Protein AF-A0A7V1E6W8-F1 (afdb_monomer)

Sequence (305 aa):
MIRFKFLLYVALVLFLLVASRFAFRTTTVVTSMCGACHETRAQYAAWKKSVHSNVSCLDCHVKPGLAGYVDGPMRALGSLGAKFTGTRRAVATDVNDDNCLNCHDTIIDDIVIKRGIKVKHREIIDDGRRCGDCHAGVGHKVSGGVSYNRFSSMDKCLKCHRSNRLKKCKLCHTDKPGRGLAEKEKMGFLAHDSEWARRHGVANSRYCRICHDRDFCGECHKIEMPHPPKWPSLHGKQALIQGGCEECHSRKFCYRCHKTEIPHKPGWEHGTQAIEKREICDRCHTDKNCKDCHDLHDRHLLEKQ

pLDDT: mean 76.01, std 11.7, range [38.69, 93.25]

Foldseek 3Di:
DVVVVVVVVVVVVVVCVVVCVVVVVVLVVVLVVLCVDPVNVQLSVQQCVFPCVVPHPQLFQFDDDDVRVVVVVVVVVVCVVCVVVVHHDDDPRDGAQVSVCVPVVVQQQDQDADQFFTDRNVVVVVVVDGPCLQCVQRRGPGPPPPPLRNHRAVVSVCVPVQDLVLLPVVVTGDPRNGCHVVVQQSRRLRRPDPCVVVRVVVDQVSSVCNPDPQVVCVVPDVADPPQDPCCLVCVLVCCVPRNPPVVPDPPVVVCVLPVDDPPADVVDDDPVCCVVPVVSVVSNDPPVNVCVVVVVVVVVVVVVD

Solvent-accessible surface area (backbone atoms only — not comparable to full-atom values): 18257 Å² total; per-residue (Å²): 111,70,69,60,55,48,52,51,49,52,51,48,51,51,47,50,54,54,48,44,65,57,60,62,64,56,45,62,59,60,41,52,54,47,44,70,38,80,93,36,30,60,45,38,58,23,22,65,75,30,95,51,53,89,54,44,57,57,61,44,64,23,56,80,61,74,67,20,72,52,49,43,60,52,51,54,52,48,41,55,51,30,55,79,72,72,44,89,58,79,78,84,84,69,62,54,56,67,35,52,36,77,81,46,54,78,53,36,85,37,74,45,74,56,65,31,35,50,46,52,42,44,70,46,44,76,71,73,49,54,61,52,75,47,48,53,32,56,57,42,66,54,86,89,59,90,58,72,38,60,56,78,29,65,53,65,54,42,74,74,62,65,58,78,85,60,67,55,59,70,73,41,28,46,98,59,58,44,55,58,81,79,39,37,60,63,25,44,84,65,22,68,45,96,62,27,88,82,42,54,83,79,40,64,64,65,64,52,55,56,83,40,64,75,64,71,52,49,80,75,41,85,60,76,76,73,66,58,96,63,35,89,82,44,48,67,64,45,50,75,75,68,51,71,58,70,84,82,37,60,73,70,62,54,53,73,64,52,81,62,76,78,78,69,58,89,89,62,69,60,68,70,49,47,70,79,42,40,81,59,50,58,71,82,42,53,74,63,62,53,46,67,52,49,62,55,55,56,52,60,61,67,77,74,116

Radius of gyration: 31.95 Å; Cα contacts (8 Å, |Δi|>4): 221; chains: 1; bounding box: 86×56×104 Å

Mean predicted aligned error: 15.02 Å

Structure (mmCIF, N/CA/C/O backbone):
data_AF-A0A7V1E6W8-F1
#
_entry.id   AF-A0A7V1E6W8-F1
#
loop_
_atom_site.group_PDB
_atom_site.id
_atom_site.type_symbol
_atom_site.label_atom_id
_atom_site.label_alt_id
_atom_site.label_comp_id
_atom_site.label_asym_id
_atom_site.label_entity_id
_atom_site.label_seq_id
_atom_site.pdbx_PDB_ins_code
_atom_site.Cartn_x
_atom_site.Cartn_y
_atom_site.Cartn_z
_atom_site.occupancy
_atom_site.B_iso_or_equiv
_atom_site.auth_seq_id
_atom_site.auth_comp_id
_atom_site.auth_asym_id
_atom_site.auth_atom_id
_atom_site.pdbx_PDB_model_num
ATOM 1 N N . MET A 1 1 ? 18.233 -2.114 -63.802 1.00 60.06 1 MET A N 1
ATOM 2 C CA . MET A 1 1 ? 18.847 -1.027 -62.995 1.00 60.06 1 MET A CA 1
ATOM 3 C C . MET A 1 1 ? 17.907 -0.408 -61.958 1.00 60.06 1 MET A C 1
ATOM 5 O O . MET A 1 1 ? 18.322 -0.264 -60.817 1.00 60.06 1 MET A O 1
ATOM 9 N N . ILE A 1 2 ? 16.655 -0.070 -62.298 1.00 71.06 2 ILE A N 1
ATOM 10 C CA . ILE A 1 2 ? 15.716 0.611 -61.376 1.00 71.06 2 ILE A CA 1
ATOM 11 C C . ILE A 1 2 ? 15.381 -0.240 -60.133 1.00 71.06 2 ILE A C 1
ATOM 13 O O . ILE A 1 2 ? 15.446 0.259 -59.016 1.00 71.06 2 ILE A O 1
ATOM 17 N N . ARG A 1 3 ? 15.138 -1.549 -60.302 1.00 73.62 3 ARG A N 1
ATOM 18 C CA . ARG A 1 3 ? 14.863 -2.480 -59.186 1.00 73.62 3 ARG A CA 1
ATOM 19 C C . ARG A 1 3 ? 16.030 -2.629 -58.201 1.00 73.62 3 ARG A C 1
ATOM 21 O O . ARG A 1 3 ? 15.806 -2.723 -57.004 1.00 73.62 3 ARG A O 1
ATOM 28 N N . PHE A 1 4 ? 17.269 -2.591 -58.694 1.00 79.25 4 PHE A N 1
ATOM 29 C CA . PHE A 1 4 ? 18.467 -2.680 -57.854 1.00 79.25 4 PHE A CA 1
ATOM 30 C C . PHE A 1 4 ? 18.677 -1.400 -57.035 1.00 79.25 4 PHE A C 1
ATOM 32 O O . PHE A 1 4 ? 18.926 -1.473 -55.838 1.00 79.25 4 PHE A O 1
ATOM 39 N N . LYS A 1 5 ? 18.476 -0.224 -57.651 1.00 80.06 5 LYS A N 1
ATOM 40 C CA . LYS A 1 5 ? 18.510 1.072 -56.953 1.00 80.06 5 LYS A CA 1
ATOM 41 C C . LYS A 1 5 ? 17.400 1.194 -55.902 1.00 80.06 5 LYS A C 1
ATOM 43 O O . LYS A 1 5 ? 17.650 1.720 -54.825 1.00 80.06 5 LYS A O 1
ATOM 48 N N . PHE A 1 6 ? 16.209 0.665 -56.188 1.00 86.81 6 PHE A N 1
ATOM 49 C CA . PHE A 1 6 ? 15.099 0.622 -55.235 1.00 86.81 6 PHE A CA 1
ATOM 50 C C . PHE A 1 6 ? 15.413 -0.263 -54.019 1.00 86.81 6 PHE A C 1
ATOM 52 O O . PHE A 1 6 ? 15.243 0.177 -52.888 1.00 86.81 6 PHE A O 1
ATOM 59 N N . LEU A 1 7 ? 15.953 -1.468 -54.235 1.00 87.25 7 LEU A N 1
ATOM 60 C CA . LEU A 1 7 ? 16.374 -2.358 -53.145 1.00 87.25 7 LEU A CA 1
ATOM 61 C C . LEU A 1 7 ? 17.495 -1.745 -52.291 1.00 87.25 7 LEU A C 1
ATOM 63 O O . LEU A 1 7 ? 17.454 -1.851 -51.069 1.00 87.25 7 LEU A O 1
ATOM 67 N N . LEU A 1 8 ? 18.450 -1.049 -52.914 1.00 88.38 8 LEU A N 1
ATOM 68 C CA . LEU A 1 8 ? 19.508 -0.310 -52.216 1.00 88.38 8 LEU A CA 1
ATOM 69 C C . LEU A 1 8 ? 18.950 0.833 -51.363 1.00 88.38 8 LEU A C 1
ATOM 71 O O . LEU A 1 8 ? 19.398 1.032 -50.239 1.00 88.38 8 LEU A O 1
ATOM 75 N N . TYR A 1 9 ? 17.949 1.553 -51.871 1.00 90.62 9 TYR A N 1
ATOM 76 C CA . TYR A 1 9 ? 17.291 2.626 -51.131 1.00 90.62 9 TYR A CA 1
ATOM 77 C C . TYR A 1 9 ? 16.497 2.085 -49.936 1.00 90.62 9 TYR A C 1
ATOM 79 O O . TYR A 1 9 ? 16.614 2.610 -48.834 1.00 90.62 9 TYR A O 1
ATOM 87 N N . VAL A 1 10 ? 15.753 0.990 -50.114 1.00 90.19 10 VAL A N 1
ATOM 88 C CA . VAL A 1 10 ? 15.029 0.320 -49.020 1.00 90.19 10 VAL A CA 1
ATOM 89 C C . VAL A 1 10 ? 16.000 -0.220 -47.966 1.00 90.19 10 VAL A C 1
ATOM 91 O O . VAL A 1 10 ? 15.773 -0.022 -46.775 1.00 90.19 10 VAL A O 1
ATOM 94 N N . ALA A 1 11 ? 17.108 -0.840 -48.381 1.00 90.25 11 ALA A N 1
ATOM 95 C CA . ALA A 1 11 ? 18.146 -1.316 -47.470 1.00 90.25 11 ALA A CA 1
ATOM 96 C C . ALA A 1 11 ? 18.834 -0.164 -46.722 1.00 90.25 11 ALA A C 1
ATOM 98 O O . ALA A 1 11 ? 19.073 -0.286 -45.526 1.00 90.25 11 ALA A O 1
ATOM 99 N N . LEU A 1 12 ? 19.096 0.967 -47.386 1.00 90.94 12 LEU A N 1
ATOM 100 C CA . LEU A 1 12 ? 19.647 2.171 -46.763 1.00 90.94 12 LEU A CA 1
ATOM 101 C C . LEU A 1 12 ? 18.668 2.772 -45.750 1.00 90.94 12 LEU A C 1
ATOM 103 O O . LEU A 1 12 ? 19.077 3.124 -44.652 1.00 90.94 12 LEU A O 1
ATOM 107 N N . VAL A 1 13 ? 17.379 2.856 -46.081 1.00 90.50 13 VAL A N 1
ATOM 108 C CA . VAL A 1 13 ? 16.349 3.352 -45.158 1.00 90.50 13 VAL A CA 1
ATOM 109 C C . VAL A 1 13 ? 16.210 2.416 -43.956 1.00 90.50 13 VAL A C 1
ATOM 111 O O . VAL A 1 13 ? 16.211 2.890 -42.826 1.00 90.50 13 VAL A O 1
ATOM 114 N N . LEU A 1 14 ? 16.173 1.096 -44.157 1.00 87.31 14 LEU A N 1
ATOM 115 C CA . LEU A 1 14 ? 16.159 0.121 -43.060 1.00 87.31 14 LEU A CA 1
ATOM 116 C C . LEU A 1 14 ? 17.435 0.189 -42.218 1.00 87.31 14 LEU A C 1
ATOM 118 O O . LEU A 1 14 ? 17.358 0.166 -40.994 1.00 87.31 14 LEU A O 1
ATOM 122 N N . PHE A 1 15 ? 18.596 0.338 -42.853 1.00 86.69 15 PHE A N 1
ATOM 123 C CA . PHE A 1 15 ? 19.867 0.523 -42.166 1.00 86.69 15 PHE A CA 1
ATOM 124 C C . PHE A 1 15 ? 19.877 1.818 -41.358 1.00 86.69 15 PHE A C 1
ATOM 126 O O . PHE A 1 15 ? 20.267 1.784 -40.205 1.00 86.69 15 PHE A O 1
ATOM 133 N N . LEU A 1 16 ? 19.383 2.937 -41.893 1.00 83.38 16 LEU A N 1
ATOM 134 C CA . LEU A 1 16 ? 19.255 4.200 -41.162 1.00 83.38 16 LEU A CA 1
ATOM 135 C C . LEU A 1 16 ? 18.214 4.112 -40.039 1.00 83.38 16 LEU A C 1
ATOM 137 O O . LEU A 1 16 ? 18.399 4.719 -38.989 1.00 83.38 16 LEU A O 1
ATOM 141 N N . LEU A 1 17 ? 17.148 3.325 -40.193 1.00 74.56 17 LEU A N 1
ATOM 142 C CA . LEU A 1 17 ? 16.174 3.060 -39.131 1.00 74.56 17 LEU A CA 1
ATOM 143 C C . LEU A 1 17 ? 16.772 2.188 -38.015 1.00 74.56 17 LEU A C 1
ATOM 145 O O . LEU A 1 17 ? 16.555 2.462 -36.838 1.00 74.56 17 LEU A O 1
ATOM 149 N N . VAL A 1 18 ? 17.573 1.177 -38.349 1.00 72.88 18 VAL A N 1
ATOM 150 C CA . VAL A 1 18 ? 18.267 0.326 -37.368 1.00 72.88 18 VAL A CA 1
ATOM 151 C C . VAL A 1 18 ? 19.445 1.068 -36.726 1.00 72.88 18 VAL A C 1
ATOM 153 O O . VAL A 1 18 ? 19.627 1.021 -35.512 1.00 72.88 18 VAL A O 1
ATOM 156 N N . ALA A 1 19 ? 20.213 1.818 -37.510 1.00 69.00 19 ALA A N 1
ATOM 157 C CA . ALA A 1 19 ? 21.322 2.640 -37.050 1.00 69.00 19 ALA A CA 1
ATOM 158 C C . ALA A 1 19 ? 20.830 3.828 -36.225 1.00 69.00 19 ALA A C 1
ATOM 160 O O . ALA A 1 19 ? 21.472 4.158 -35.240 1.00 69.00 19 ALA A O 1
ATOM 161 N N . SER A 1 20 ? 19.676 4.428 -36.537 1.00 61.97 20 SER A N 1
ATOM 162 C CA . SER A 1 20 ? 19.050 5.424 -35.660 1.00 61.97 20 SER A CA 1
ATOM 163 C C . SER A 1 20 ? 18.555 4.785 -34.370 1.00 61.97 20 SER A C 1
ATOM 165 O O . SER A 1 20 ? 18.831 5.337 -33.317 1.00 61.97 20 SER A O 1
ATOM 167 N N . ARG A 1 21 ? 17.962 3.580 -34.390 1.00 56.19 21 ARG A N 1
ATOM 168 C CA . ARG A 1 21 ? 17.669 2.816 -33.155 1.00 56.19 21 ARG A CA 1
ATOM 169 C C . ARG A 1 21 ? 18.929 2.583 -32.308 1.00 56.19 21 ARG A C 1
ATOM 171 O O . ARG A 1 21 ? 18.842 2.572 -31.083 1.00 56.19 21 ARG A O 1
ATOM 178 N N . PHE A 1 22 ? 20.091 2.430 -32.945 1.00 52.75 22 PHE A N 1
ATOM 179 C CA . PHE A 1 22 ? 21.378 2.232 -32.275 1.00 52.75 22 PHE A CA 1
ATOM 180 C C . PHE A 1 22 ? 22.030 3.548 -31.806 1.00 52.75 22 PHE A C 1
ATOM 182 O O . PHE A 1 22 ? 22.511 3.624 -30.680 1.00 52.75 22 PHE A O 1
ATOM 189 N N . ALA A 1 23 ? 21.995 4.608 -32.616 1.00 50.28 23 ALA A N 1
ATOM 190 C CA . ALA A 1 23 ? 22.531 5.941 -32.320 1.00 50.28 23 ALA A CA 1
ATOM 191 C C . ALA A 1 23 ? 21.676 6.700 -31.293 1.00 50.28 23 ALA A C 1
ATOM 193 O O . ALA A 1 23 ? 22.180 7.521 -30.526 1.00 50.28 23 ALA A O 1
ATOM 194 N N . PHE A 1 24 ? 20.388 6.368 -31.203 1.00 48.81 24 PHE A N 1
ATOM 195 C CA . PHE A 1 24 ? 19.497 6.856 -30.156 1.00 48.81 24 PHE A CA 1
ATOM 196 C C . PHE A 1 24 ? 19.789 6.218 -28.784 1.00 48.81 24 PHE A C 1
ATOM 198 O O . PHE A 1 24 ? 19.214 6.640 -27.790 1.00 48.81 24 PHE A O 1
ATOM 205 N N . ARG A 1 25 ? 20.766 5.297 -28.668 1.00 46.50 25 ARG A N 1
ATOM 206 C CA . ARG A 1 25 ? 21.421 4.957 -27.384 1.00 46.50 25 ARG A CA 1
ATOM 207 C C . ARG A 1 25 ? 22.327 6.077 -26.837 1.00 46.50 25 ARG A C 1
ATOM 209 O O . ARG A 1 25 ? 23.099 5.853 -25.911 1.00 46.50 25 ARG A O 1
ATOM 216 N N . THR A 1 26 ? 22.217 7.302 -27.346 1.00 49.47 26 THR A N 1
ATOM 217 C CA . THR A 1 26 ? 22.758 8.526 -26.720 1.00 49.47 26 THR A CA 1
ATOM 218 C C . THR A 1 26 ? 21.947 8.983 -25.490 1.00 49.47 26 THR A C 1
ATOM 220 O O . THR A 1 26 ? 22.182 10.054 -24.929 1.00 49.47 26 THR A O 1
ATOM 223 N N . THR A 1 27 ? 21.053 8.124 -24.984 1.00 51.09 27 THR A N 1
ATOM 224 C CA . THR A 1 27 ? 20.320 8.231 -23.709 1.00 51.09 27 THR A CA 1
ATOM 225 C C . THR A 1 27 ? 21.207 8.404 -22.462 1.00 51.09 27 THR A C 1
ATOM 227 O O . THR A 1 27 ? 20.706 8.782 -21.393 1.00 51.09 27 THR A O 1
ATOM 230 N N . THR A 1 28 ? 22.517 8.170 -22.579 1.00 52.94 28 THR A N 1
ATOM 231 C CA . THR A 1 28 ? 23.533 8.434 -21.548 1.00 52.94 28 THR A CA 1
ATOM 232 C C . THR A 1 28 ? 23.708 9.922 -21.250 1.00 52.94 28 THR A C 1
ATOM 234 O O . THR A 1 28 ? 23.909 10.278 -20.088 1.00 52.94 28 THR A O 1
ATOM 237 N N . VAL A 1 29 ? 23.570 10.801 -22.252 1.00 58.19 29 VAL A N 1
ATOM 238 C CA . VAL A 1 29 ? 23.753 12.254 -22.069 1.00 58.19 29 VAL A CA 1
ATOM 239 C C . VAL A 1 29 ? 22.613 12.847 -21.241 1.00 58.19 29 VAL A C 1
ATOM 241 O O . VAL A 1 29 ? 22.841 13.619 -20.316 1.00 58.19 29 VAL A O 1
ATOM 244 N N . VAL A 1 30 ? 21.372 12.431 -21.494 1.00 66.50 30 VAL A N 1
ATOM 245 C CA . VAL A 1 30 ? 20.217 12.952 -20.744 1.00 66.50 30 VAL A CA 1
ATOM 246 C C . VAL A 1 30 ? 20.245 12.490 -19.284 1.00 66.50 30 VAL A C 1
ATOM 248 O O . VAL A 1 30 ? 19.954 13.265 -18.375 1.00 66.50 30 VAL A O 1
ATOM 251 N N . THR A 1 31 ? 20.680 11.253 -19.036 1.00 73.50 31 THR A N 1
ATOM 252 C CA . THR A 1 31 ? 20.798 10.712 -17.673 1.00 73.50 31 THR A CA 1
ATOM 253 C C . THR A 1 31 ? 21.813 11.492 -16.830 1.00 73.50 31 THR A C 1
ATOM 255 O O . THR A 1 31 ? 21.556 11.759 -15.654 1.00 73.50 31 THR A O 1
ATOM 258 N N . SER A 1 32 ? 22.950 11.905 -17.404 1.00 73.56 32 SER A N 1
ATOM 259 C CA . SER A 1 32 ? 23.934 12.728 -16.687 1.00 73.56 32 SER A CA 1
ATOM 260 C C . SER A 1 32 ? 23.434 14.156 -16.437 1.00 73.56 32 SER A C 1
ATOM 262 O O . SER A 1 32 ? 23.657 14.684 -15.346 1.00 73.56 32 SER A O 1
ATOM 264 N N . MET A 1 33 ? 22.682 14.746 -17.373 1.00 76.19 33 MET A N 1
ATOM 265 C CA . MET A 1 33 ? 22.053 16.063 -17.198 1.00 76.19 33 MET A CA 1
ATOM 266 C C . MET A 1 33 ? 21.055 16.082 -16.032 1.00 76.19 33 MET A C 1
ATOM 268 O O . MET A 1 33 ? 21.084 17.000 -15.214 1.00 76.19 33 MET A O 1
ATOM 272 N N . CYS A 1 34 ? 20.235 15.036 -15.875 1.00 78.62 34 CYS A N 1
ATOM 273 C CA . CYS A 1 34 ? 19.351 14.903 -14.712 1.00 78.62 34 CYS A CA 1
ATOM 274 C C . CYS A 1 34 ? 20.131 14.828 -13.386 1.00 78.62 34 CYS A C 1
ATOM 276 O O . CYS A 1 34 ? 19.634 15.263 -12.350 1.00 78.62 34 CYS A O 1
ATOM 278 N N . GLY A 1 35 ? 21.357 14.298 -13.389 1.00 81.50 35 GLY A N 1
ATOM 279 C CA . GLY A 1 35 ? 22.226 14.275 -12.209 1.00 81.50 35 GLY A CA 1
ATOM 280 C C . GLY A 1 35 ? 22.852 15.626 -11.854 1.00 81.50 35 GLY A C 1
ATOM 281 O O . GLY A 1 35 ? 23.199 15.840 -10.690 1.00 81.50 35 GLY A O 1
ATOM 282 N N . ALA A 1 36 ? 22.984 16.529 -12.829 1.00 82.75 36 ALA A N 1
ATOM 283 C CA . ALA A 1 36 ? 23.522 17.875 -12.637 1.00 82.75 36 ALA A CA 1
ATOM 284 C C . ALA A 1 36 ? 22.498 18.840 -12.008 1.00 82.75 36 ALA A C 1
ATOM 286 O O . ALA A 1 36 ? 22.879 19.791 -11.326 1.00 82.75 36 ALA A O 1
ATOM 287 N N . CYS A 1 37 ? 21.198 18.586 -12.182 1.00 80.12 37 CYS A N 1
ATOM 288 C CA . CYS A 1 37 ? 20.145 19.379 -11.556 1.00 80.12 37 CYS A CA 1
ATOM 289 C C . CYS A 1 37 ? 20.023 19.082 -10.051 1.00 80.12 37 CYS A C 1
ATOM 291 O O . CYS A 1 37 ? 19.877 17.938 -9.622 1.00 80.12 37 CYS A O 1
ATOM 293 N N . HIS A 1 38 ? 20.009 20.135 -9.228 1.00 84.12 38 HIS A N 1
ATOM 294 C CA . HIS A 1 38 ? 19.928 20.017 -7.764 1.00 84.12 38 HIS A CA 1
ATOM 295 C C . HIS A 1 38 ? 18.623 19.376 -7.247 1.00 84.12 38 HIS A C 1
ATOM 297 O O . HIS A 1 38 ? 18.651 18.669 -6.244 1.00 84.12 38 HIS A O 1
ATOM 303 N N . GLU A 1 39 ? 17.513 19.537 -7.974 1.00 79.12 39 GLU A N 1
ATOM 304 C CA . GLU A 1 39 ? 16.177 19.012 -7.640 1.00 79.12 39 GLU A CA 1
ATOM 305 C C . GLU A 1 39 ? 16.073 17.494 -7.823 1.00 79.12 39 GLU A C 1
ATOM 307 O O . GLU A 1 39 ? 15.272 16.837 -7.159 1.00 79.12 39 GLU A O 1
ATOM 312 N N . THR A 1 40 ? 16.904 16.935 -8.702 1.00 81.62 40 THR A N 1
ATOM 313 C CA . THR A 1 40 ? 16.914 15.515 -9.075 1.00 81.62 40 THR A CA 1
ATOM 314 C C . THR A 1 40 ? 18.185 14.794 -8.623 1.00 81.62 40 THR A C 1
ATOM 316 O O . THR A 1 40 ? 18.319 13.582 -8.810 1.00 81.62 40 THR A O 1
ATOM 319 N N . ARG A 1 41 ? 19.123 15.502 -7.979 1.00 85.25 41 ARG A N 1
ATOM 320 C CA . ARG A 1 41 ? 20.423 14.966 -7.545 1.00 85.25 41 ARG A CA 1
ATOM 321 C C . ARG A 1 41 ? 20.281 13.781 -6.590 1.00 85.25 41 ARG A C 1
ATOM 323 O O . ARG A 1 41 ? 21.022 12.804 -6.708 1.00 85.25 41 ARG A O 1
ATOM 330 N N . ALA A 1 42 ? 19.323 13.842 -5.665 1.00 85.81 42 ALA A N 1
ATOM 331 C CA . ALA A 1 42 ? 19.064 12.756 -4.720 1.00 85.81 42 ALA A CA 1
ATOM 332 C C . ALA A 1 42 ? 18.542 11.495 -5.432 1.00 85.81 42 ALA A C 1
ATOM 334 O O . ALA A 1 42 ? 18.984 10.381 -5.148 1.00 85.81 42 ALA A O 1
ATOM 335 N N . GLN A 1 43 ? 17.642 11.671 -6.398 1.00 86.12 43 GLN A N 1
ATOM 336 C CA . GLN A 1 43 ? 17.038 10.618 -7.208 1.00 86.12 43 GLN A CA 1
ATOM 337 C C . GLN A 1 43 ? 18.083 9.974 -8.122 1.00 86.12 43 GLN A C 1
ATOM 339 O O . GLN A 1 43 ? 18.141 8.747 -8.205 1.00 86.12 43 GLN A O 1
ATOM 344 N N . TYR A 1 44 ? 18.956 10.778 -8.733 1.00 88.06 44 TYR A N 1
ATOM 345 C CA . TYR A 1 44 ? 20.085 10.308 -9.534 1.00 88.06 44 TYR A CA 1
ATOM 346 C C . TYR A 1 44 ? 21.088 9.498 -8.699 1.00 88.06 44 TYR A C 1
ATOM 348 O O . TYR A 1 44 ? 21.486 8.397 -9.085 1.00 88.06 44 TYR A O 1
ATOM 356 N N . ALA A 1 45 ? 21.452 9.988 -7.510 1.00 89.25 45 ALA A N 1
ATOM 357 C CA . ALA A 1 45 ? 22.319 9.254 -6.589 1.00 89.25 45 ALA A CA 1
ATOM 358 C C . ALA A 1 45 ? 21.689 7.926 -6.129 1.00 89.25 45 ALA A C 1
ATOM 360 O O . ALA A 1 45 ? 22.392 6.925 -5.983 1.00 89.25 45 ALA A O 1
ATOM 361 N N . ALA A 1 46 ? 20.369 7.898 -5.923 1.00 87.31 46 ALA A N 1
ATOM 362 C CA . ALA A 1 46 ? 19.641 6.679 -5.589 1.00 87.31 46 ALA A CA 1
ATOM 363 C C . ALA A 1 46 ? 19.565 5.695 -6.772 1.00 87.31 46 ALA A C 1
ATOM 365 O O . ALA A 1 46 ? 19.744 4.495 -6.569 1.00 87.31 46 ALA A O 1
ATOM 366 N N . TRP A 1 47 ? 19.366 6.195 -7.995 1.00 89.12 47 TRP A N 1
ATOM 367 C CA . TRP A 1 47 ? 19.353 5.397 -9.225 1.00 89.12 47 TRP A CA 1
ATOM 368 C C . TRP A 1 47 ? 20.702 4.714 -9.478 1.00 89.12 47 TRP A C 1
ATOM 370 O O . TRP A 1 47 ? 20.725 3.512 -9.745 1.00 89.12 47 TRP A O 1
ATOM 380 N N . LYS A 1 48 ? 21.825 5.420 -9.270 1.00 89.94 48 LYS A N 1
ATOM 381 C CA . LYS A 1 48 ? 23.184 4.846 -9.373 1.00 89.94 48 LYS A CA 1
ATOM 382 C C . LYS A 1 48 ? 23.404 3.621 -8.482 1.00 89.94 48 LYS A C 1
ATOM 384 O O . LYS A 1 48 ? 24.225 2.772 -8.803 1.00 89.94 48 LYS A O 1
ATOM 389 N N . LYS A 1 49 ? 22.690 3.541 -7.356 1.00 89.44 49 LYS A N 1
ATOM 390 C CA . LYS A 1 49 ? 22.758 2.429 -6.393 1.00 89.44 49 LYS A CA 1
ATOM 391 C C . LYS A 1 49 ? 21.679 1.365 -6.629 1.00 89.44 49 LYS A C 1
ATOM 393 O O . LYS A 1 49 ? 21.585 0.408 -5.862 1.00 89.44 49 LYS A O 1
ATOM 398 N N . SER A 1 50 ? 20.811 1.558 -7.620 1.00 86.81 50 SER A N 1
ATOM 399 C CA . SER A 1 50 ? 19.707 0.652 -7.931 1.00 86.81 50 SER A CA 1
ATOM 400 C C . SER A 1 50 ? 20.151 -0.486 -8.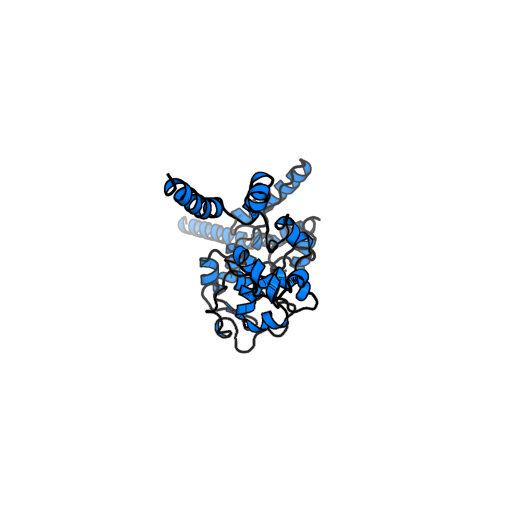853 1.00 86.81 50 SER A C 1
ATOM 402 O O . SER A 1 50 ? 21.227 -0.447 -9.441 1.00 86.81 50 SER A O 1
ATOM 404 N N . VAL A 1 51 ? 19.284 -1.488 -9.020 1.00 88.06 51 VAL A N 1
ATOM 405 C CA . VAL A 1 51 ? 19.494 -2.580 -9.991 1.00 88.06 51 VAL A CA 1
ATOM 406 C C . VAL A 1 51 ? 19.347 -2.121 -11.449 1.00 88.06 51 VAL A C 1
ATOM 408 O O . VAL A 1 51 ? 19.700 -2.865 -12.354 1.00 88.06 51 VAL A O 1
ATOM 411 N N . HIS A 1 52 ? 18.849 -0.901 -11.671 1.00 90.44 52 HIS A N 1
ATOM 412 C CA . HIS A 1 52 ? 18.648 -0.294 -12.986 1.00 90.44 52 HIS A CA 1
ATOM 413 C C . HIS A 1 52 ? 19.656 0.827 -13.267 1.00 90.44 52 HIS A C 1
ATOM 415 O O . HIS A 1 52 ? 19.397 1.686 -14.101 1.00 90.44 52 HIS A O 1
ATOM 421 N N . SER A 1 53 ? 20.816 0.832 -12.603 1.00 90.06 53 SER A N 1
ATOM 422 C CA . SER A 1 53 ? 21.871 1.841 -12.803 1.00 90.06 53 SER A CA 1
ATOM 423 C C . SER A 1 53 ? 22.473 1.865 -14.218 1.00 90.06 53 SER A C 1
ATOM 425 O O . SER A 1 53 ? 23.204 2.792 -14.550 1.00 90.06 53 SER A O 1
ATOM 427 N N . ASN A 1 54 ? 22.150 0.874 -15.053 1.00 87.06 54 ASN A N 1
ATOM 428 C CA . ASN A 1 54 ? 22.534 0.801 -16.466 1.00 87.06 54 ASN A CA 1
ATOM 429 C C . ASN A 1 54 ? 21.377 1.130 -17.433 1.00 87.06 54 ASN A C 1
ATOM 431 O O . ASN A 1 54 ? 21.545 1.005 -18.642 1.00 87.06 54 ASN A O 1
ATOM 435 N N . VAL A 1 55 ? 20.209 1.520 -16.916 1.00 87.12 55 VAL A N 1
ATOM 436 C CA . VAL A 1 55 ? 19.016 1.895 -17.695 1.00 87.12 55 VAL A CA 1
ATOM 437 C C . VAL A 1 55 ? 18.856 3.411 -17.646 1.00 87.12 55 VAL A C 1
ATOM 439 O O . VAL A 1 55 ? 19.007 4.004 -16.575 1.00 87.12 55 VAL A O 1
ATOM 442 N N . SER A 1 56 ? 18.566 4.055 -18.778 1.00 85.81 56 SER A N 1
ATOM 443 C CA . SER A 1 56 ? 18.431 5.513 -18.827 1.00 85.81 56 SER A CA 1
ATOM 444 C C . SER A 1 56 ? 17.242 5.996 -18.001 1.00 85.81 56 SER A C 1
ATOM 446 O O . SER A 1 56 ? 16.236 5.304 -17.853 1.00 85.81 56 SER A O 1
ATOM 448 N N . CYS A 1 57 ? 17.313 7.233 -17.502 1.00 83.94 57 CYS A N 1
ATOM 449 C CA . CYS A 1 57 ? 16.162 7.871 -16.860 1.00 83.94 57 CYS A CA 1
ATOM 450 C C . CYS A 1 57 ? 14.941 7.926 -17.793 1.00 83.94 57 CYS A C 1
ATOM 452 O O . CYS A 1 57 ? 13.811 7.776 -17.327 1.00 83.94 57 CYS A O 1
ATOM 454 N N . LEU A 1 58 ? 15.170 8.139 -19.095 1.00 83.88 58 LEU A N 1
ATOM 455 C CA . LEU A 1 58 ? 14.105 8.273 -20.087 1.00 83.88 58 LEU A CA 1
ATOM 456 C C . LEU A 1 58 ? 13.365 6.954 -20.316 1.00 83.88 58 LEU A C 1
ATOM 458 O O . LEU A 1 58 ? 12.142 6.970 -20.389 1.00 83.88 58 LEU A O 1
ATOM 462 N N . ASP A 1 5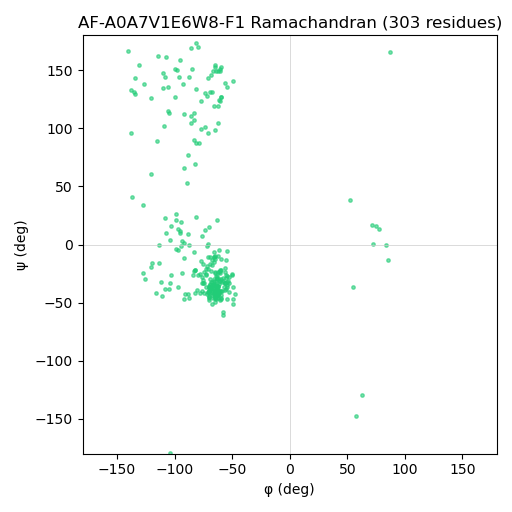9 ? 14.070 5.824 -20.297 1.00 85.50 59 ASP A N 1
ATOM 463 C CA . ASP A 1 59 ? 13.472 4.497 -20.500 1.00 85.50 59 ASP A CA 1
ATOM 464 C C . ASP A 1 59 ? 12.336 4.207 -19.492 1.00 85.50 59 ASP A C 1
ATOM 466 O O . ASP A 1 59 ? 11.437 3.422 -19.779 1.00 85.50 59 ASP A O 1
ATOM 470 N N . CYS A 1 60 ? 12.349 4.876 -18.328 1.00 86.38 60 CYS A N 1
ATOM 471 C CA . CYS A 1 60 ? 11.311 4.781 -17.300 1.00 86.38 60 CYS A CA 1
ATOM 472 C C . CYS A 1 60 ? 10.369 5.997 -17.232 1.00 86.38 60 CYS A C 1
ATOM 474 O O . CYS A 1 60 ? 9.186 5.831 -16.942 1.00 86.38 60 CYS A O 1
ATOM 476 N N . HIS A 1 61 ? 10.872 7.223 -17.408 1.00 86.00 61 HIS A N 1
ATOM 477 C CA . HIS A 1 61 ? 10.111 8.457 -17.123 1.00 86.00 61 HIS A CA 1
ATOM 478 C C . HIS A 1 61 ? 9.445 9.093 -18.345 1.00 86.00 61 HIS A C 1
ATOM 480 O O . HIS A 1 61 ? 8.701 10.061 -18.190 1.00 86.00 61 HIS A O 1
ATOM 486 N N . VAL A 1 62 ? 9.676 8.570 -19.551 1.00 83.38 62 VAL A N 1
ATOM 487 C CA . VAL A 1 62 ? 8.927 8.979 -20.747 1.00 83.38 62 VAL A CA 1
ATOM 488 C C . VAL A 1 62 ? 8.082 7.837 -21.277 1.00 83.38 62 VAL A C 1
ATOM 490 O O . VAL A 1 62 ? 8.299 6.686 -20.920 1.00 83.38 62 VAL A O 1
ATOM 493 N N . LYS A 1 63 ? 7.096 8.145 -22.121 1.00 83.19 63 LYS A N 1
ATOM 494 C CA . LYS A 1 63 ? 6.352 7.098 -22.827 1.00 83.19 63 LYS A CA 1
ATOM 495 C C . LYS A 1 63 ? 7.285 6.323 -23.770 1.00 83.19 63 LYS A C 1
ATOM 497 O O . LYS A 1 63 ? 8.199 6.936 -24.330 1.00 83.19 63 LYS A O 1
ATOM 502 N N . PRO A 1 64 ? 7.026 5.030 -24.023 1.00 80.38 64 PRO A N 1
ATOM 503 C CA . PRO A 1 64 ? 7.797 4.267 -24.992 1.00 80.38 64 PRO A CA 1
ATOM 504 C C . PRO A 1 64 ? 7.702 4.871 -26.399 1.00 80.38 64 PRO A C 1
ATOM 506 O O . PRO A 1 64 ? 6.688 5.459 -26.781 1.00 80.38 64 PRO A O 1
ATOM 509 N N . GLY A 1 65 ? 8.750 4.671 -27.198 1.00 77.06 65 GLY A N 1
ATOM 510 C CA . GLY A 1 65 ? 8.799 5.116 -28.591 1.00 77.06 65 GLY A CA 1
ATOM 511 C C . GLY A 1 65 ? 9.295 6.552 -28.782 1.00 77.06 65 GLY A C 1
ATOM 512 O O . GLY A 1 65 ? 9.393 7.345 -27.850 1.00 77.06 65 GLY A O 1
ATOM 513 N N . LEU A 1 66 ? 9.630 6.888 -30.031 1.00 76.06 66 LEU A N 1
ATOM 514 C CA . LEU A 1 66 ? 10.383 8.100 -30.381 1.00 76.06 66 LEU A CA 1
ATOM 515 C C . LEU A 1 66 ? 9.735 9.400 -29.872 1.00 76.06 66 LEU A C 1
ATOM 517 O O . LEU A 1 66 ? 10.440 10.291 -29.408 1.00 76.06 66 LEU A O 1
ATOM 521 N N . ALA A 1 67 ? 8.402 9.491 -29.904 1.00 78.69 67 ALA A N 1
ATOM 522 C CA . ALA A 1 67 ? 7.673 10.672 -29.444 1.00 78.69 67 ALA A CA 1
ATOM 523 C C . ALA A 1 67 ? 7.923 10.979 -27.957 1.00 78.69 67 ALA A C 1
ATOM 525 O O . ALA A 1 67 ? 8.108 12.140 -27.597 1.00 78.69 67 ALA A O 1
ATOM 526 N N . GLY A 1 68 ? 7.983 9.956 -27.097 1.00 76.19 68 GLY A N 1
ATOM 527 C CA . GLY A 1 68 ? 8.242 10.143 -25.669 1.00 76.19 68 GLY A CA 1
ATOM 528 C C . GLY A 1 68 ? 9.662 10.629 -25.390 1.00 76.19 68 GLY A C 1
ATOM 529 O O . GLY A 1 68 ? 9.857 11.515 -24.558 1.00 76.19 68 GLY A O 1
ATOM 530 N N . TYR A 1 69 ? 10.648 10.124 -26.135 1.00 76.44 69 TYR A N 1
ATOM 531 C CA . TYR A 1 69 ? 12.039 10.563 -26.000 1.00 76.44 69 TYR A CA 1
ATOM 532 C C . TYR A 1 69 ? 12.279 12.011 -26.445 1.00 76.44 69 TYR A C 1
ATOM 534 O O . TYR A 1 69 ? 13.289 12.596 -26.060 1.00 76.44 69 TYR A O 1
ATOM 542 N N . VAL A 1 70 ? 11.362 12.597 -27.219 1.00 76.75 70 VAL A N 1
ATOM 543 C CA . VAL A 1 70 ? 11.382 14.022 -27.576 1.00 76.75 70 VAL A CA 1
ATOM 544 C C . VAL A 1 70 ? 10.559 14.848 -26.579 1.00 76.75 70 VAL A C 1
ATOM 546 O O . VAL A 1 70 ? 11.043 15.856 -26.069 1.00 76.75 70 VAL A O 1
ATOM 549 N N . ASP A 1 71 ? 9.340 14.410 -26.246 1.00 76.38 71 ASP A N 1
ATOM 550 C CA . ASP A 1 71 ? 8.428 15.119 -25.331 1.00 76.38 71 ASP A CA 1
ATOM 551 C C . ASP A 1 71 ? 9.002 15.249 -23.910 1.00 76.38 71 ASP A C 1
ATOM 553 O O . ASP A 1 71 ? 8.917 16.313 -23.297 1.00 76.38 71 ASP A O 1
ATOM 557 N N . GLY A 1 72 ? 9.648 14.204 -23.385 1.00 74.69 72 GLY A N 1
ATOM 558 C CA . GLY A 1 72 ? 10.213 14.210 -22.032 1.00 74.69 72 GLY A CA 1
ATOM 559 C C . GLY A 1 72 ? 11.235 15.325 -21.785 1.00 74.69 72 GLY A C 1
ATOM 560 O O . GLY A 1 72 ? 11.020 16.151 -20.892 1.00 74.69 72 GLY A O 1
ATOM 561 N N . PRO A 1 73 ? 12.328 15.398 -22.567 1.00 74.56 73 PRO A N 1
ATOM 562 C CA . PRO A 1 73 ? 13.289 16.496 -22.480 1.00 74.56 73 PRO A CA 1
ATOM 563 C C . PRO A 1 73 ? 12.657 17.880 -22.680 1.00 74.56 73 PRO A C 1
ATOM 565 O O . PRO A 1 73 ? 12.989 18.811 -21.945 1.00 74.56 73 PRO A O 1
ATOM 568 N N . MET A 1 74 ? 11.699 18.021 -23.604 1.00 74.69 74 MET A N 1
ATOM 569 C CA . MET A 1 74 ? 10.997 19.292 -23.834 1.00 74.69 74 MET A CA 1
ATOM 570 C C . MET A 1 74 ? 10.170 19.732 -22.621 1.00 74.69 74 MET A C 1
ATOM 572 O O . MET A 1 74 ? 10.177 20.908 -22.257 1.00 74.69 74 MET A O 1
ATOM 576 N N . ARG A 1 75 ? 9.509 18.795 -21.932 1.00 76.25 75 ARG A N 1
ATOM 577 C CA . ARG A 1 75 ? 8.807 19.071 -20.669 1.00 76.25 75 ARG A CA 1
ATOM 578 C C . ARG A 1 75 ? 9.766 19.465 -19.551 1.00 76.25 75 ARG A C 1
ATOM 580 O O . ARG A 1 75 ? 9.450 20.375 -18.788 1.00 76.25 75 ARG A O 1
ATOM 587 N N . ALA A 1 76 ? 10.930 18.820 -19.465 1.00 74.62 76 ALA A N 1
ATOM 588 C CA . ALA A 1 76 ? 11.958 19.176 -18.489 1.00 74.62 76 ALA A CA 1
ATOM 589 C C . ALA A 1 76 ? 12.489 20.606 -18.718 1.00 74.62 76 ALA A C 1
ATOM 591 O O . ALA A 1 76 ? 12.593 21.380 -17.764 1.00 74.62 76 ALA A O 1
ATOM 592 N N . LEU A 1 77 ? 12.735 20.991 -19.977 1.00 76.06 77 LEU A N 1
ATOM 593 C CA . LEU A 1 77 ? 13.089 22.365 -20.359 1.00 76.06 77 LEU A CA 1
ATOM 594 C C . LEU A 1 77 ? 11.967 23.361 -20.033 1.00 76.06 77 LEU A C 1
ATOM 596 O O . LEU A 1 77 ? 12.227 24.425 -19.472 1.00 76.06 77 LEU A O 1
ATOM 600 N N . GLY A 1 78 ? 10.712 23.004 -20.318 1.00 76.12 78 GLY A N 1
ATOM 601 C CA . GLY A 1 78 ? 9.549 23.822 -19.971 1.00 76.12 78 GLY A CA 1
ATOM 602 C C . GLY A 1 78 ? 9.420 24.065 -18.464 1.00 76.12 78 GLY A C 1
ATOM 603 O O . GLY A 1 78 ? 9.135 25.183 -18.041 1.00 76.12 78 GLY A O 1
ATOM 604 N N . SER A 1 79 ? 9.690 23.053 -17.635 1.00 71.88 79 SER A N 1
ATOM 605 C CA . SER A 1 79 ? 9.703 23.202 -16.174 1.00 71.88 79 SER A CA 1
ATOM 606 C C . SER A 1 79 ? 10.850 24.072 -15.664 1.00 71.88 79 SER A C 1
ATOM 608 O O . SER A 1 79 ? 10.660 24.804 -14.692 1.00 71.88 79 SER A O 1
ATOM 610 N N . LEU A 1 80 ? 12.007 24.058 -16.332 1.00 74.50 80 LEU A N 1
ATOM 611 C CA . LEU A 1 80 ? 13.086 25.002 -16.045 1.00 74.50 80 LEU A CA 1
ATOM 612 C C . LEU A 1 80 ? 12.648 26.443 -16.358 1.00 74.50 80 LEU A C 1
ATOM 614 O O . LEU A 1 80 ? 12.806 27.319 -15.511 1.00 74.50 80 LEU A O 1
ATOM 618 N N . GLY A 1 81 ? 12.029 26.676 -17.520 1.00 74.88 81 GLY A N 1
ATOM 619 C CA . GLY A 1 81 ? 11.470 27.980 -17.900 1.00 74.88 81 GLY A CA 1
ATOM 620 C C . GLY A 1 81 ? 10.392 28.478 -16.930 1.00 74.88 81 GLY A C 1
ATOM 621 O O . GLY A 1 81 ? 10.442 29.621 -16.482 1.00 74.88 81 GLY A O 1
ATOM 622 N N . ALA A 1 82 ? 9.480 27.594 -16.516 1.00 73.75 82 ALA A N 1
ATOM 623 C CA . ALA A 1 82 ? 8.416 27.903 -15.558 1.00 73.75 82 ALA A CA 1
ATOM 624 C C . ALA A 1 82 ? 8.953 28.373 -14.194 1.00 73.75 82 ALA A C 1
ATOM 626 O O . ALA A 1 82 ? 8.308 29.171 -13.510 1.00 73.75 82 ALA A O 1
ATOM 627 N N . LYS A 1 83 ? 10.145 27.908 -13.801 1.00 71.56 83 LYS A N 1
ATOM 628 C CA . LYS A 1 83 ? 10.817 28.351 -12.577 1.00 71.56 83 LYS A CA 1
ATOM 629 C C . LYS A 1 83 ? 11.309 29.798 -12.680 1.00 71.56 83 LYS A C 1
ATOM 631 O O . LYS A 1 83 ? 11.211 30.525 -11.695 1.00 71.56 83 LYS A O 1
ATOM 636 N N . PHE A 1 84 ? 11.779 30.229 -13.853 1.00 74.19 84 PHE A N 1
ATOM 637 C CA . PHE A 1 84 ? 12.172 31.623 -14.099 1.00 74.19 84 PHE A CA 1
ATOM 638 C C . PHE A 1 84 ? 10.973 32.577 -14.117 1.00 74.19 84 PHE A C 1
ATOM 640 O O . PHE A 1 84 ? 11.102 33.724 -13.705 1.00 74.19 84 PHE A O 1
ATOM 647 N N . THR A 1 85 ? 9.792 32.098 -14.513 1.00 77.25 85 THR A N 1
ATOM 648 C CA . THR A 1 85 ? 8.538 32.870 -14.488 1.00 77.25 85 THR A CA 1
ATOM 649 C C . THR A 1 85 ? 7.781 32.765 -13.156 1.00 77.25 85 THR A C 1
ATOM 651 O O . THR A 1 85 ? 6.632 33.188 -13.066 1.00 77.25 85 THR A O 1
ATOM 654 N N . GLY A 1 86 ? 8.380 32.172 -12.113 1.00 67.12 86 GLY A N 1
ATOM 655 C CA . GLY A 1 86 ? 7.778 32.036 -10.777 1.00 67.12 86 GLY A CA 1
ATOM 656 C C . GLY A 1 86 ? 6.627 31.023 -10.671 1.00 67.12 86 GLY A C 1
ATOM 657 O O . GLY A 1 86 ? 6.081 30.803 -9.589 1.00 67.12 86 GLY A O 1
ATOM 658 N N . THR A 1 87 ? 6.269 30.353 -11.765 1.00 66.50 87 THR A N 1
ATOM 659 C CA . THR A 1 87 ? 5.224 29.325 -11.798 1.00 66.50 87 THR A CA 1
ATOM 660 C C . THR A 1 87 ? 5.775 27.970 -11.361 1.00 66.50 87 THR A C 1
ATOM 662 O O . THR A 1 87 ? 6.569 27.339 -12.057 1.00 66.50 87 THR A O 1
ATOM 665 N N . ARG A 1 88 ? 5.323 27.458 -10.210 1.00 57.50 88 ARG A N 1
ATOM 666 C CA . ARG A 1 88 ? 5.643 26.083 -9.798 1.00 57.50 88 ARG A CA 1
ATOM 667 C C . ARG A 1 88 ? 4.840 25.083 -10.627 1.00 57.50 88 ARG A C 1
ATOM 669 O O . ARG A 1 88 ? 3.680 24.819 -10.331 1.00 57.50 88 ARG A O 1
ATOM 676 N N . ARG A 1 89 ? 5.478 24.479 -11.630 1.00 55.09 89 ARG A N 1
ATOM 677 C CA . ARG A 1 89 ? 4.946 23.311 -12.341 1.00 55.09 89 ARG A CA 1
ATOM 678 C C . ARG A 1 89 ? 5.767 22.081 -11.973 1.00 55.09 89 ARG A C 1
ATOM 680 O O . ARG A 1 89 ? 6.870 21.893 -12.482 1.00 55.09 89 ARG A O 1
ATOM 687 N N . ALA A 1 90 ? 5.229 21.249 -11.083 1.00 54.59 90 ALA A N 1
ATOM 688 C CA . ALA A 1 90 ? 5.792 19.925 -10.851 1.00 54.59 90 ALA A CA 1
ATOM 689 C C . ALA A 1 90 ? 5.704 19.134 -12.164 1.00 54.59 90 ALA A C 1
ATOM 691 O O . ALA A 1 90 ? 4.621 19.007 -12.740 1.00 54.59 90 ALA A O 1
ATOM 692 N N . VAL A 1 91 ? 6.834 18.625 -12.660 1.00 55.44 91 VAL A N 1
ATOM 693 C CA . VAL A 1 91 ? 6.801 17.615 -13.722 1.00 55.44 91 VAL A CA 1
ATOM 694 C C . VAL A 1 91 ? 6.084 16.412 -13.121 1.00 55.44 91 VAL A C 1
ATOM 696 O O . VAL A 1 91 ? 6.527 15.889 -12.102 1.00 55.44 91 VAL A O 1
ATOM 699 N N . ALA A 1 92 ? 4.950 16.011 -13.693 1.00 50.84 92 ALA A N 1
ATOM 700 C CA . ALA A 1 92 ? 4.268 14.795 -13.273 1.00 50.84 92 ALA A CA 1
ATOM 701 C C . ALA A 1 92 ? 5.205 13.607 -13.541 1.00 50.84 92 ALA A C 1
ATOM 703 O O . ALA A 1 92 ? 5.418 13.226 -14.689 1.00 50.84 92 ALA A O 1
ATOM 704 N N . THR A 1 93 ? 5.804 13.072 -12.479 1.00 61.25 93 THR A N 1
ATOM 705 C CA . THR A 1 93 ? 6.756 11.952 -12.502 1.00 61.25 93 THR A CA 1
ATOM 706 C C . THR A 1 93 ? 6.014 10.627 -12.384 1.00 61.25 93 THR A C 1
ATOM 708 O O . THR A 1 93 ? 6.254 9.846 -11.460 1.00 61.25 93 THR A O 1
ATOM 711 N N . ASP A 1 94 ? 5.026 10.423 -13.246 1.00 70.19 94 ASP A N 1
ATOM 712 C CA . ASP A 1 94 ? 4.263 9.189 -13.243 1.00 70.19 94 ASP A CA 1
ATOM 713 C C . ASP A 1 94 ? 4.897 8.182 -14.210 1.00 70.19 94 ASP A C 1
ATOM 715 O O . ASP A 1 94 ? 4.923 8.403 -15.419 1.00 70.19 94 ASP A O 1
ATOM 719 N N . VAL A 1 95 ? 5.448 7.094 -13.668 1.00 83.50 95 VAL A N 1
ATOM 720 C CA . VAL A 1 95 ? 6.090 6.029 -14.451 1.00 83.50 95 VAL A CA 1
ATOM 721 C C . VAL A 1 95 ? 5.016 5.050 -14.900 1.00 83.50 95 VAL A C 1
ATOM 723 O O . VAL A 1 95 ? 4.437 4.346 -14.072 1.00 83.50 95 VAL A O 1
ATOM 726 N N . ASN A 1 96 ? 4.734 5.019 -16.201 1.00 87.62 96 ASN A N 1
ATOM 727 C CA . ASN A 1 96 ? 3.746 4.109 -16.773 1.00 87.62 96 ASN A CA 1
ATOM 728 C C . ASN A 1 96 ? 4.236 2.651 -16.700 1.00 87.62 96 ASN A C 1
ATOM 730 O O . ASN A 1 96 ? 5.430 2.376 -16.828 1.00 87.62 96 ASN A O 1
ATOM 734 N N . ASP A 1 97 ? 3.309 1.720 -16.508 1.00 90.44 97 ASP A N 1
ATOM 735 C CA . ASP A 1 97 ? 3.595 0.292 -16.453 1.00 90.44 97 ASP A CA 1
ATOM 736 C C . ASP A 1 97 ? 4.143 -0.236 -17.788 1.00 90.44 97 ASP A C 1
ATOM 738 O O . ASP A 1 97 ? 5.037 -1.077 -17.766 1.00 90.44 97 ASP A O 1
ATOM 742 N N . ASP A 1 98 ? 3.747 0.341 -18.928 1.00 90.06 98 ASP A N 1
ATOM 743 C CA . ASP A 1 98 ? 4.289 0.013 -20.257 1.00 90.06 98 ASP A CA 1
ATOM 744 C C . ASP A 1 98 ? 5.820 0.142 -20.303 1.00 90.06 98 ASP A C 1
ATOM 746 O O . ASP A 1 98 ? 6.509 -0.654 -20.939 1.00 90.06 98 ASP A O 1
ATOM 750 N N . ASN A 1 99 ? 6.384 1.110 -19.570 1.00 90.12 99 ASN A N 1
ATOM 751 C CA . ASN A 1 99 ? 7.834 1.284 -19.477 1.00 90.12 99 ASN A CA 1
ATOM 752 C C . ASN A 1 99 ? 8.507 0.107 -18.764 1.00 90.12 99 ASN A C 1
ATOM 754 O O . ASN A 1 99 ? 9.609 -0.295 -19.130 1.00 90.12 99 ASN A O 1
ATOM 758 N N . CYS A 1 100 ? 7.832 -0.468 -17.767 1.00 91.12 100 CYS A N 1
ATOM 759 C CA . CYS A 1 100 ? 8.286 -1.677 -17.090 1.00 91.12 100 CYS A CA 1
ATOM 760 C C . CYS A 1 100 ? 8.174 -2.880 -18.034 1.00 91.12 100 CYS A C 1
ATOM 762 O O . CYS A 1 100 ? 9.117 -3.663 -18.152 1.00 91.12 100 CYS A O 1
ATOM 764 N N . LEU A 1 101 ? 7.036 -3.006 -18.722 1.00 91.69 101 LEU A N 1
ATOM 765 C CA . LEU A 1 101 ? 6.712 -4.147 -19.579 1.00 91.69 101 LEU A CA 1
ATOM 766 C C . LEU A 1 101 ? 7.537 -4.202 -20.865 1.00 91.69 101 LEU A C 1
ATOM 768 O O . LEU A 1 101 ? 7.759 -5.292 -21.370 1.00 91.69 101 LEU A O 1
ATOM 772 N N . ASN A 1 102 ? 8.117 -3.091 -21.326 1.00 89.50 102 ASN A N 1
ATOM 773 C CA . ASN A 1 102 ? 9.091 -3.119 -22.428 1.00 89.50 102 ASN A CA 1
ATOM 774 C C . ASN A 1 102 ? 10.285 -4.058 -22.174 1.00 89.50 102 ASN A C 1
ATOM 776 O O . ASN A 1 102 ? 10.914 -4.516 -23.126 1.00 89.50 102 ASN A O 1
ATOM 780 N N . CYS A 1 103 ? 10.618 -4.311 -20.904 1.00 90.31 103 CYS A N 1
ATOM 781 C CA . CYS A 1 103 ? 11.697 -5.215 -20.498 1.00 90.31 103 CYS A CA 1
ATOM 782 C C . CYS A 1 103 ? 11.208 -6.396 -19.638 1.00 90.31 103 CYS A C 1
ATOM 784 O O . CYS A 1 103 ? 11.950 -7.355 -19.434 1.00 90.31 103 CYS A O 1
ATOM 786 N N . HIS A 1 104 ? 9.994 -6.313 -19.089 1.00 92.25 104 HIS A N 1
ATOM 787 C CA . HIS A 1 104 ? 9.414 -7.274 -18.150 1.00 92.25 104 HIS A CA 1
ATOM 788 C C . HIS A 1 104 ? 8.031 -7.770 -18.613 1.00 92.25 104 HIS A C 1
ATOM 790 O O . HIS A 1 104 ? 7.155 -8.021 -17.796 1.00 92.25 104 HIS A O 1
ATOM 796 N N . ASP A 1 105 ? 7.796 -7.916 -19.910 1.00 91.06 105 ASP A N 1
ATOM 797 C CA . ASP A 1 105 ? 6.549 -8.478 -20.453 1.00 91.06 105 ASP A CA 1
ATOM 798 C C . ASP A 1 105 ? 6.318 -9.940 -20.028 1.00 91.06 105 ASP A C 1
ATOM 800 O O . ASP A 1 105 ? 5.200 -10.344 -19.714 1.00 91.06 105 ASP A O 1
ATOM 804 N N . THR A 1 106 ? 7.392 -10.718 -19.925 1.00 90.50 106 THR A N 1
ATOM 805 C CA . THR A 1 106 ? 7.353 -12.148 -19.578 1.00 90.50 106 THR A CA 1
ATOM 806 C C . THR A 1 106 ? 6.740 -12.453 -18.207 1.00 90.50 106 THR A C 1
ATOM 808 O O . THR A 1 106 ? 6.248 -13.554 -17.989 1.00 90.50 106 THR A O 1
ATOM 811 N N . ILE A 1 107 ? 6.726 -11.504 -17.264 1.00 90.75 107 ILE A N 1
ATOM 812 C CA . ILE A 1 107 ? 6.255 -11.761 -15.889 1.00 90.75 107 ILE A CA 1
ATOM 813 C C . ILE A 1 107 ? 4.735 -11.684 -15.714 1.00 90.75 107 ILE A C 1
ATOM 815 O O . ILE A 1 107 ? 4.246 -11.935 -14.606 1.00 90.75 107 ILE A O 1
ATOM 819 N N . ILE A 1 108 ? 4.000 -11.268 -16.748 1.00 92.12 108 ILE A N 1
ATOM 820 C CA . ILE A 1 108 ? 2.562 -11.000 -16.638 1.00 92.12 108 ILE A CA 1
ATOM 821 C C . ILE A 1 108 ? 1.776 -12.295 -16.461 1.00 92.12 108 ILE A C 1
ATOM 823 O O . ILE A 1 108 ? 0.931 -12.386 -15.564 1.00 92.12 108 ILE A O 1
ATOM 827 N N . ASP A 1 109 ? 2.107 -13.303 -17.261 1.00 91.31 109 ASP A N 1
ATOM 828 C CA . ASP A 1 109 ? 1.289 -14.513 -17.399 1.00 91.31 109 ASP A CA 1
ATOM 829 C C . ASP A 1 109 ? 1.729 -15.630 -16.464 1.00 91.31 109 ASP A C 1
ATOM 831 O O . ASP A 1 109 ? 0.917 -16.461 -16.044 1.00 91.31 109 ASP A O 1
ATOM 835 N N . ASP A 1 110 ? 2.995 -15.582 -16.066 1.00 91.19 110 ASP A N 1
ATOM 836 C CA . ASP A 1 110 ? 3.607 -16.567 -15.201 1.00 91.19 110 ASP A CA 1
ATOM 837 C C . ASP A 1 110 ? 3.359 -16.285 -13.716 1.00 91.19 110 ASP A C 1
ATOM 839 O O . ASP A 1 110 ? 3.256 -15.147 -13.242 1.00 91.19 110 ASP A O 1
ATOM 843 N N . ILE A 1 111 ? 3.336 -17.367 -12.932 1.00 90.94 111 ILE A N 1
ATOM 844 C CA . ILE A 1 111 ? 3.456 -17.272 -11.478 1.00 90.94 111 ILE A CA 1
ATOM 845 C C . ILE A 1 111 ? 4.929 -17.037 -11.154 1.00 90.94 111 ILE A C 1
ATOM 847 O O . ILE A 1 111 ? 5.738 -17.965 -11.090 1.00 90.94 111 ILE A O 1
ATOM 851 N N . VAL A 1 112 ? 5.276 -15.783 -10.895 1.00 91.12 112 VAL A N 1
ATOM 852 C CA . VAL A 1 112 ? 6.629 -15.406 -10.503 1.00 91.12 112 VAL A CA 1
ATOM 853 C C . VAL A 1 112 ? 6.848 -15.758 -9.038 1.00 91.12 112 VAL A C 1
ATOM 855 O O . VAL A 1 112 ? 6.135 -15.289 -8.146 1.00 91.12 112 VAL A O 1
ATOM 858 N N . ILE A 1 113 ? 7.883 -16.560 -8.779 1.00 88.06 113 ILE A N 1
ATOM 859 C CA . ILE A 1 113 ? 8.321 -16.894 -7.425 1.00 88.06 113 ILE A CA 1
ATOM 860 C C . ILE A 1 113 ? 9.591 -16.117 -7.103 1.00 88.06 113 ILE A C 1
ATOM 862 O O . ILE A 1 113 ? 10.661 -16.368 -7.658 1.00 88.06 113 ILE A O 1
ATOM 866 N N . LYS A 1 114 ? 9.509 -15.189 -6.148 1.00 82.94 114 LYS A N 1
ATOM 867 C CA . LYS A 1 114 ? 10.683 -14.451 -5.672 1.00 82.94 114 LYS A CA 1
ATOM 868 C C . LYS A 1 114 ? 10.686 -14.389 -4.159 1.00 82.94 114 LYS A C 1
ATOM 870 O O . LYS A 1 114 ? 9.706 -13.994 -3.542 1.00 82.94 114 LYS A O 1
ATOM 875 N N . ARG A 1 115 ? 11.820 -14.764 -3.550 1.00 77.69 115 ARG A N 1
ATOM 876 C CA . ARG A 1 115 ? 12.005 -14.759 -2.083 1.00 77.69 115 ARG A CA 1
ATOM 877 C C . ARG A 1 115 ? 10.886 -15.515 -1.346 1.00 77.69 115 ARG A C 1
ATOM 879 O O . ARG A 1 115 ? 10.437 -15.087 -0.292 1.00 77.69 115 ARG A O 1
ATOM 886 N N . GLY A 1 116 ? 10.432 -16.623 -1.925 1.00 80.94 116 GLY A N 1
ATOM 887 C CA . GLY A 1 116 ? 9.384 -17.462 -1.351 1.00 80.94 116 GLY A CA 1
ATOM 888 C C . GLY A 1 116 ? 7.977 -16.864 -1.377 1.00 80.94 116 GLY A C 1
ATOM 889 O O . GLY A 1 116 ? 7.117 -17.360 -0.658 1.00 80.94 116 GLY A O 1
ATOM 890 N N . ILE A 1 117 ? 7.731 -15.827 -2.185 1.00 84.75 117 ILE A N 1
ATOM 891 C CA . ILE A 1 117 ? 6.393 -15.301 -2.475 1.00 84.75 117 ILE A CA 1
ATOM 892 C C . ILE A 1 117 ? 6.039 -15.617 -3.926 1.00 84.75 117 ILE A C 1
ATOM 894 O O . ILE A 1 117 ? 6.867 -15.409 -4.813 1.00 84.75 117 ILE A O 1
ATOM 898 N N . LYS A 1 118 ? 4.819 -16.105 -4.142 1.00 88.06 118 LYS A N 1
ATOM 899 C CA . LYS A 1 118 ? 4.204 -16.378 -5.439 1.00 88.06 118 LYS A CA 1
ATOM 900 C C . LYS A 1 118 ? 3.273 -15.228 -5.797 1.00 88.06 118 LYS A C 1
ATOM 902 O O . LYS A 1 118 ? 2.398 -14.885 -5.002 1.00 88.06 118 LYS A O 1
ATOM 907 N N . VAL A 1 119 ? 3.456 -14.653 -6.977 1.00 88.81 119 VAL A N 1
ATOM 908 C CA . VAL A 1 119 ? 2.600 -13.587 -7.503 1.00 88.81 119 VAL A CA 1
ATOM 909 C C . VAL A 1 119 ? 2.331 -13.858 -8.972 1.00 88.81 119 VAL A C 1
ATOM 911 O O . VAL A 1 119 ? 3.263 -14.125 -9.725 1.00 88.81 119 VAL A O 1
ATOM 914 N N . LYS A 1 120 ? 1.066 -13.758 -9.371 1.00 91.31 120 LYS A N 1
ATOM 915 C CA . LYS A 1 120 ? 0.668 -13.696 -10.774 1.00 91.31 120 LYS A CA 1
ATOM 916 C C . LYS A 1 120 ? 0.262 -12.260 -11.074 1.00 91.31 120 LYS A C 1
ATOM 918 O O . LYS A 1 120 ? -0.667 -11.746 -10.454 1.00 91.31 120 LYS A O 1
ATOM 923 N N . HIS A 1 121 ? 1.009 -11.589 -11.945 1.00 93.25 121 HIS A N 1
ATOM 924 C CA . HIS A 1 121 ? 0.863 -10.144 -12.122 1.00 93.25 121 HIS A CA 1
ATOM 925 C C . HIS A 1 121 ? -0.378 -9.776 -12.935 1.00 93.25 121 HIS A C 1
ATOM 927 O O . HIS A 1 121 ? -0.996 -8.768 -12.606 1.00 93.25 121 HIS A O 1
ATOM 933 N N . ARG A 1 122 ? -0.786 -10.601 -13.915 1.00 92.94 122 ARG A N 1
ATOM 934 C CA . ARG A 1 122 ? -1.983 -10.356 -14.741 1.00 92.94 122 ARG A CA 1
ATOM 935 C C . ARG A 1 122 ? -3.215 -10.015 -13.904 1.00 92.94 122 ARG A C 1
ATOM 937 O O . ARG A 1 122 ? -3.799 -8.963 -14.089 1.00 92.94 122 ARG A O 1
ATOM 944 N N . GLU A 1 123 ? -3.531 -10.831 -12.900 1.00 89.31 123 GLU A N 1
ATOM 945 C CA . GLU A 1 123 ? -4.718 -10.627 -12.051 1.00 89.31 123 GLU A CA 1
ATOM 946 C C . GLU A 1 123 ? -4.663 -9.320 -11.240 1.00 89.31 123 GLU A C 1
ATOM 948 O O . GLU A 1 123 ? -5.695 -8.734 -10.932 1.00 89.31 123 GLU A O 1
ATOM 953 N N . ILE A 1 124 ? -3.462 -8.848 -10.897 1.00 89.19 124 ILE A N 1
ATOM 954 C CA . ILE A 1 124 ? -3.259 -7.589 -10.169 1.00 89.19 124 ILE A CA 1
ATOM 955 C C . ILE A 1 124 ? -3.408 -6.391 -11.114 1.00 89.19 124 ILE A C 1
ATOM 957 O O . ILE A 1 124 ? -4.008 -5.384 -10.743 1.00 89.19 124 ILE A O 1
ATOM 961 N N . ILE A 1 125 ? -2.861 -6.497 -12.324 1.00 90.06 125 ILE A N 1
ATOM 962 C CA . ILE A 1 125 ? -2.932 -5.444 -13.343 1.00 90.06 125 ILE A CA 1
ATOM 963 C C . ILE A 1 125 ? -4.364 -5.307 -13.872 1.00 90.06 125 ILE A C 1
ATOM 965 O O . ILE A 1 125 ? -4.843 -4.186 -14.023 1.00 90.06 125 ILE A O 1
ATOM 969 N N . ASP A 1 126 ? -5.075 -6.423 -14.056 1.00 90.50 126 ASP A N 1
ATOM 970 C CA . ASP A 1 126 ? -6.484 -6.450 -14.466 1.00 90.50 126 ASP A CA 1
ATOM 971 C C . ASP A 1 126 ? -7.409 -5.801 -13.411 1.00 90.50 126 ASP A C 1
ATOM 973 O O . ASP A 1 126 ? -8.432 -5.218 -13.762 1.00 90.50 126 ASP A O 1
ATOM 977 N N . ASP A 1 127 ? -7.024 -5.816 -12.125 1.00 88.12 127 ASP A N 1
ATOM 978 C CA . ASP A 1 127 ? -7.675 -5.067 -11.027 1.00 88.12 127 ASP A CA 1
ATOM 979 C C . ASP A 1 127 ? -7.318 -3.560 -11.036 1.00 88.12 127 ASP A C 1
ATOM 981 O O . ASP A 1 127 ? -7.630 -2.811 -10.108 1.00 88.12 127 ASP A O 1
ATOM 985 N N . GLY A 1 128 ? -6.622 -3.087 -12.074 1.00 89.31 128 GLY A N 1
ATOM 986 C CA . GLY A 1 128 ? -6.227 -1.689 -12.253 1.00 89.31 128 GLY A CA 1
ATOM 987 C C . GLY A 1 128 ? -5.065 -1.245 -11.363 1.00 89.31 128 GLY A C 1
ATOM 988 O O . GLY A 1 128 ? -4.851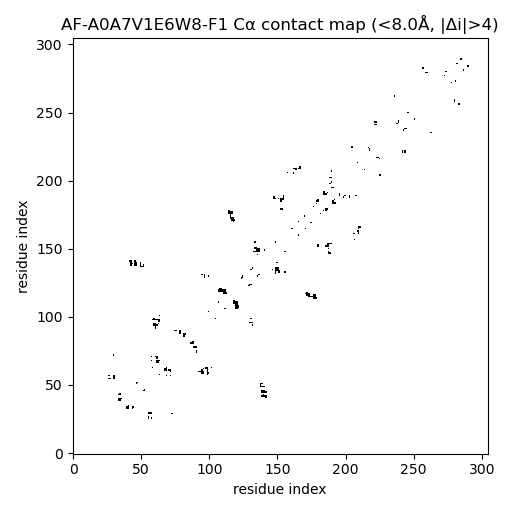 -0.044 -11.174 1.00 89.31 128 GLY A O 1
ATOM 989 N N . ARG A 1 129 ? -4.316 -2.184 -10.774 1.00 88.88 129 ARG A N 1
ATOM 990 C CA . ARG A 1 129 ? -3.167 -1.869 -9.915 1.00 88.88 129 ARG A CA 1
ATOM 991 C C . ARG A 1 129 ? -1.897 -1.730 -10.733 1.00 88.88 129 ARG A C 1
ATOM 993 O O . ARG A 1 129 ? -1.670 -2.469 -11.683 1.00 88.88 129 ARG A O 1
ATOM 1000 N N . ARG A 1 130 ? -1.039 -0.803 -10.307 1.00 89.31 130 ARG A N 1
ATOM 1001 C CA . ARG A 1 130 ? 0.166 -0.447 -11.059 1.00 89.31 130 ARG A CA 1
ATOM 1002 C C . ARG A 1 130 ? 1.415 -1.112 -10.522 1.00 89.31 130 ARG A C 1
ATOM 1004 O O . ARG A 1 130 ? 1.552 -1.308 -9.311 1.00 89.31 130 ARG A O 1
ATOM 1011 N N . CYS A 1 131 ? 2.387 -1.350 -11.395 1.00 88.50 131 CYS A N 1
ATOM 1012 C CA . CYS A 1 131 ? 3.707 -1.870 -11.043 1.00 88.50 131 CYS A CA 1
ATOM 1013 C C . CYS A 1 131 ? 4.313 -1.074 -9.871 1.00 88.50 131 CYS A C 1
ATOM 1015 O O . CYS A 1 131 ? 4.760 -1.646 -8.870 1.00 88.50 131 CYS A O 1
ATOM 1017 N N . GLY A 1 132 ? 4.248 0.261 -9.952 1.00 84.75 132 GLY A N 1
ATOM 1018 C CA . GLY A 1 132 ? 4.743 1.195 -8.936 1.00 84.75 132 GLY A CA 1
ATOM 1019 C C . GLY A 1 132 ? 4.062 1.095 -7.565 1.00 84.75 132 GLY A C 1
ATOM 1020 O O . GLY A 1 132 ? 4.698 1.410 -6.559 1.00 84.75 132 GLY A O 1
ATOM 1021 N N . ASP A 1 133 ? 2.831 0.585 -7.470 1.00 82.69 133 ASP A N 1
ATOM 1022 C CA . ASP A 1 133 ? 2.126 0.451 -6.187 1.00 82.69 133 ASP A CA 1
ATOM 1023 C C . ASP A 1 133 ? 2.879 -0.489 -5.232 1.00 82.69 133 ASP A C 1
ATOM 1025 O O . ASP A 1 133 ? 3.020 -0.233 -4.027 1.00 82.69 133 ASP A O 1
ATOM 1029 N N . CYS A 1 134 ? 3.425 -1.572 -5.790 1.00 82.00 134 CYS A N 1
ATOM 1030 C CA . CYS A 1 134 ? 4.246 -2.533 -5.064 1.00 82.00 134 CYS A CA 1
ATOM 1031 C C . CYS A 1 134 ? 5.747 -2.270 -5.240 1.00 82.00 134 CYS A C 1
ATOM 1033 O O . CYS A 1 134 ? 6.494 -2.353 -4.262 1.00 82.00 134 CYS A O 1
ATOM 1035 N N . HIS A 1 135 ? 6.184 -1.848 -6.423 1.00 85.25 135 HIS A N 1
ATOM 1036 C CA . HIS A 1 135 ? 7.590 -1.649 -6.778 1.00 85.25 135 HIS A CA 1
ATOM 1037 C C . HIS A 1 135 ? 8.065 -0.182 -6.690 1.00 85.25 135 HIS A C 1
ATOM 1039 O O . HIS A 1 135 ? 9.059 0.190 -7.309 1.00 85.25 135 HIS A O 1
ATOM 1045 N N . ALA A 1 136 ? 7.430 0.640 -5.845 1.00 78.19 136 ALA A N 1
ATOM 1046 C CA . ALA A 1 136 ? 7.714 2.075 -5.665 1.00 78.19 136 ALA A CA 1
ATOM 1047 C C . ALA A 1 136 ? 9.196 2.442 -5.432 1.00 78.19 136 ALA A C 1
ATOM 1049 O O . ALA A 1 136 ? 9.618 3.561 -5.706 1.00 78.19 136 ALA A O 1
ATOM 1050 N N . GLY A 1 137 ? 9.995 1.521 -4.885 1.00 76.56 137 GLY A N 1
ATOM 1051 C CA . GLY A 1 137 ? 11.413 1.734 -4.580 1.00 76.56 137 GLY A CA 1
ATOM 1052 C C . GLY A 1 137 ? 12.390 1.248 -5.654 1.00 76.56 137 GLY A C 1
ATOM 1053 O O . GLY A 1 137 ? 13.572 1.113 -5.345 1.00 76.56 137 GLY A O 1
ATOM 1054 N N . VAL A 1 138 ? 11.936 0.899 -6.861 1.00 81.62 138 VAL A N 1
ATOM 1055 C CA . VAL A 1 138 ? 12.807 0.307 -7.893 1.00 81.62 138 VAL A CA 1
ATOM 1056 C C . VAL A 1 138 ? 13.811 1.309 -8.467 1.00 81.62 138 VAL A C 1
ATOM 1058 O O . VAL A 1 138 ? 14.984 0.961 -8.591 1.00 81.62 138 VAL A O 1
ATOM 1061 N N . GLY A 1 139 ? 13.378 2.537 -8.773 1.00 77.50 139 GLY A N 1
ATOM 1062 C CA . GLY A 1 139 ? 14.235 3.560 -9.388 1.00 77.50 139 GLY A CA 1
ATOM 1063 C C . GLY A 1 139 ? 14.951 4.467 -8.385 1.00 77.50 139 GLY A C 1
ATOM 1064 O O . GLY A 1 139 ? 16.139 4.744 -8.532 1.00 77.50 139 GLY A O 1
ATOM 1065 N N . HIS A 1 140 ? 14.253 4.914 -7.334 1.00 84.94 140 HIS A N 1
ATOM 1066 C CA . HIS A 1 140 ? 14.766 5.942 -6.421 1.00 84.94 140 HIS A CA 1
ATOM 1067 C C . HIS A 1 140 ? 14.452 5.609 -4.956 1.00 84.94 140 HIS A C 1
ATOM 1069 O O . HIS A 1 140 ? 13.387 5.929 -4.432 1.00 84.94 140 HIS A O 1
ATOM 1075 N N . LYS A 1 141 ? 15.401 4.988 -4.248 1.00 74.69 141 LYS A N 1
ATOM 1076 C CA . LYS A 1 141 ? 15.318 4.788 -2.790 1.00 74.69 141 LYS A CA 1
ATOM 1077 C C . LYS A 1 141 ? 15.908 5.985 -2.044 1.00 74.69 141 LYS A C 1
ATOM 1079 O O . LYS A 1 141 ? 17.032 5.913 -1.555 1.00 74.69 141 LYS A O 1
ATOM 1084 N N . VAL A 1 142 ? 15.166 7.087 -1.975 1.00 67.06 142 VAL A N 1
ATOM 1085 C CA . VAL A 1 142 ? 15.587 8.302 -1.254 1.00 67.06 142 VAL A CA 1
ATOM 1086 C C . VAL A 1 142 ? 15.079 8.313 0.197 1.00 67.06 142 VAL A C 1
ATOM 1088 O O . VAL A 1 142 ? 13.939 7.934 0.480 1.00 67.06 142 VAL A O 1
ATOM 1091 N N . SER A 1 143 ? 15.935 8.727 1.134 1.00 51.16 143 SER A N 1
ATOM 1092 C CA . SER A 1 143 ? 15.584 8.929 2.549 1.00 51.16 143 SER A CA 1
ATOM 1093 C C . SER A 1 143 ? 14.677 10.159 2.711 1.00 51.16 143 SER A C 1
ATOM 1095 O O . SER A 1 143 ? 14.842 11.133 1.989 1.00 51.16 143 SER A O 1
ATOM 1097 N N . GLY A 1 144 ? 13.705 10.121 3.630 1.00 47.69 144 GLY A N 1
ATOM 1098 C CA . GLY A 1 144 ? 12.771 11.236 3.882 1.00 47.69 144 GLY A CA 1
ATOM 1099 C C . GLY A 1 144 ? 11.530 11.296 2.978 1.00 47.69 144 GLY A C 1
ATOM 1100 O O . GLY A 1 144 ? 10.567 11.972 3.318 1.00 47.69 144 GLY A O 1
ATOM 1101 N N . GLY A 1 145 ? 11.482 10.536 1.878 1.00 43.94 145 GLY A N 1
ATOM 1102 C CA . GLY A 1 145 ? 10.231 10.317 1.146 1.00 43.94 145 GLY A CA 1
ATOM 1103 C C . GLY A 1 145 ? 9.279 9.443 1.966 1.00 43.94 145 GLY A C 1
ATOM 1104 O O . GLY A 1 145 ? 9.694 8.381 2.443 1.00 43.94 145 GLY A O 1
ATOM 1105 N N . VAL A 1 146 ? 8.014 9.862 2.090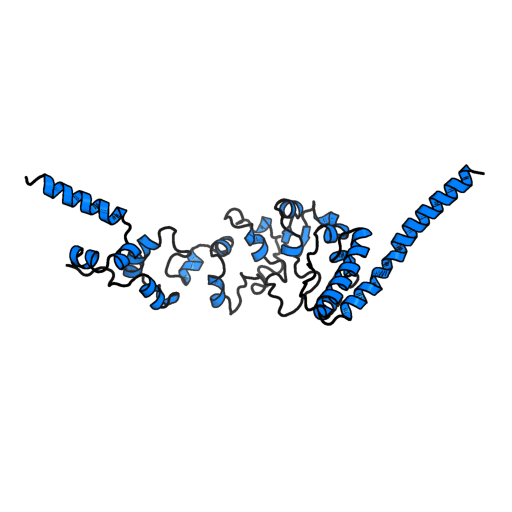 1.00 39.50 146 VAL A N 1
ATOM 1106 C CA . VAL A 1 146 ? 6.899 9.245 2.859 1.00 39.50 146 VAL A CA 1
ATOM 1107 C C . VAL A 1 146 ? 6.493 7.848 2.350 1.00 39.50 146 VAL A C 1
ATOM 1109 O O . VAL A 1 146 ? 5.391 7.353 2.566 1.00 39.50 146 VAL A O 1
ATOM 1112 N N . SER A 1 147 ? 7.372 7.158 1.635 1.00 43.31 147 SER A N 1
ATOM 1113 C CA . SER A 1 147 ? 7.091 5.829 1.136 1.00 43.31 147 SER A CA 1
ATOM 1114 C C . SER A 1 147 ? 7.336 4.813 2.249 1.00 43.31 147 SER A C 1
ATOM 1116 O O . SER A 1 147 ? 8.384 4.176 2.323 1.00 43.31 147 SER A O 1
ATOM 1118 N N . TYR A 1 148 ? 6.304 4.571 3.057 1.00 46.66 148 TYR A N 1
ATOM 1119 C CA . TYR A 1 148 ? 6.110 3.298 3.768 1.00 46.66 148 TYR A CA 1
ATOM 1120 C C . TYR A 1 148 ? 6.123 2.085 2.797 1.00 46.66 148 TYR A C 1
ATOM 1122 O O . TYR A 1 148 ? 6.127 0.938 3.220 1.00 46.66 148 TYR A O 1
ATOM 1130 N N . ASN A 1 149 ? 6.192 2.339 1.482 1.00 50.78 149 ASN A N 1
ATOM 1131 C CA . ASN A 1 149 ? 6.180 1.403 0.366 1.00 50.78 149 ASN A CA 1
ATOM 1132 C C . ASN A 1 149 ? 7.587 1.067 -0.200 1.00 50.78 149 ASN A C 1
ATOM 1134 O O . ASN A 1 149 ? 7.673 0.626 -1.348 1.00 50.78 149 ASN A O 1
ATOM 1138 N N . ARG A 1 150 ? 8.700 1.250 0.533 1.00 55.47 150 ARG A N 1
ATOM 1139 C CA . ARG A 1 150 ? 10.072 0.999 0.003 1.00 55.47 150 ARG A CA 1
ATOM 1140 C C . ARG A 1 150 ? 10.340 -0.445 -0.439 1.00 55.47 150 ARG A C 1
ATOM 1142 O O . ARG A 1 150 ? 11.214 -0.671 -1.278 1.00 55.47 150 ARG A O 1
ATOM 1149 N N . PHE A 1 151 ? 9.602 -1.407 0.105 1.00 61.50 151 PHE A N 1
ATOM 1150 C CA . PHE A 1 151 ? 9.680 -2.820 -0.257 1.00 61.50 151 PHE A CA 1
ATOM 1151 C C . PHE A 1 151 ? 8.279 -3.366 -0.523 1.00 61.50 151 PHE A C 1
ATOM 1153 O O . PHE A 1 151 ? 7.304 -2.839 0.004 1.00 61.50 151 PHE A O 1
ATOM 1160 N N . SER A 1 152 ? 8.169 -4.411 -1.341 1.00 69.25 152 SER A N 1
ATOM 1161 C CA . SER A 1 152 ? 6.941 -5.202 -1.433 1.00 69.25 152 SER A CA 1
ATOM 1162 C C . SER A 1 152 ? 6.806 -6.014 -0.143 1.00 69.25 152 SER A C 1
ATOM 1164 O O . SER A 1 152 ? 7.458 -7.045 0.013 1.00 69.25 152 SER A O 1
ATOM 1166 N N . SER A 1 153 ? 6.038 -5.495 0.808 1.00 74.62 153 SER A N 1
ATOM 1167 C CA . SER A 1 153 ? 5.704 -6.137 2.081 1.00 74.62 153 SER A CA 1
ATOM 1168 C C . SER A 1 153 ? 4.246 -6.608 2.074 1.00 74.62 153 SER A C 1
ATOM 1170 O O . SER A 1 153 ? 3.447 -6.182 1.236 1.00 74.62 153 SER A O 1
ATOM 1172 N N . MET A 1 154 ? 3.902 -7.536 2.976 1.00 78.12 154 MET A N 1
ATOM 1173 C CA . MET A 1 154 ? 2.563 -8.150 3.022 1.00 78.12 154 MET A CA 1
ATOM 1174 C C . MET A 1 154 ? 1.441 -7.119 3.153 1.00 78.12 154 MET A C 1
ATOM 1176 O O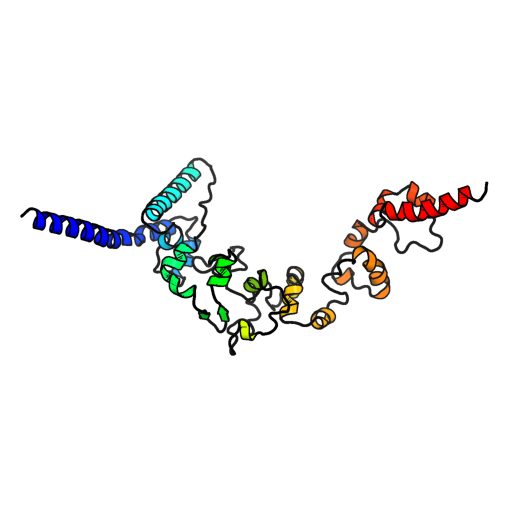 . MET A 1 154 ? 0.364 -7.294 2.592 1.00 78.12 154 MET A O 1
ATOM 1180 N N . ASP A 1 155 ? 1.717 -6.021 3.845 1.00 76.94 155 ASP A N 1
ATOM 1181 C CA . ASP A 1 155 ? 0.822 -4.893 4.054 1.00 76.94 155 ASP A CA 1
ATOM 1182 C C . ASP A 1 155 ? 0.255 -4.326 2.734 1.00 76.94 155 ASP A C 1
ATOM 1184 O O . ASP A 1 155 ? -0.910 -3.933 2.680 1.00 76.94 155 ASP A O 1
ATOM 1188 N N . LYS A 1 156 ? 1.023 -4.372 1.636 1.00 80.25 156 LYS A N 1
ATOM 1189 C CA . LYS A 1 156 ? 0.561 -3.979 0.296 1.00 80.25 156 LYS A CA 1
ATOM 1190 C C . LYS A 1 156 ? -0.433 -4.962 -0.304 1.00 80.25 156 LYS A C 1
ATOM 1192 O O . LYS A 1 156 ? -1.421 -4.522 -0.887 1.00 80.25 156 LYS A O 1
ATOM 1197 N N . CYS A 1 157 ? -0.199 -6.262 -0.138 1.00 81.81 157 CYS A N 1
ATOM 1198 C CA . CYS A 1 157 ? -1.119 -7.301 -0.598 1.00 81.81 157 CYS A CA 1
ATOM 1199 C C . CYS A 1 157 ? -2.451 -7.180 0.152 1.00 81.81 157 CYS A C 1
ATOM 1201 O O . CYS A 1 157 ? -3.522 -7.166 -0.457 1.00 81.81 157 CYS A O 1
ATOM 1203 N N . LEU A 1 158 ? -2.383 -6.991 1.475 1.00 79.75 158 LEU A N 1
ATOM 1204 C CA . LEU A 1 158 ? -3.557 -6.886 2.340 1.00 79.75 158 LEU A CA 1
ATOM 1205 C C . LEU A 1 158 ? -4.414 -5.642 2.066 1.00 79.75 158 LEU A C 1
ATOM 1207 O O . LEU A 1 158 ? -5.581 -5.630 2.448 1.00 79.75 158 LEU A O 1
ATOM 1211 N N . LYS A 1 159 ? -3.919 -4.635 1.329 1.00 78.81 159 LYS A N 1
ATOM 1212 C CA . LYS A 1 159 ? -4.766 -3.525 0.852 1.00 78.81 159 LYS A CA 1
ATOM 1213 C C . LYS A 1 159 ? -5.942 -4.013 0.003 1.00 78.81 159 LYS A C 1
ATOM 1215 O O . LYS A 1 159 ? -7.000 -3.397 0.102 1.00 78.81 159 LYS A O 1
ATOM 1220 N N . CYS A 1 160 ? -5.805 -5.109 -0.745 1.00 79.25 160 CYS A N 1
ATOM 1221 C CA . CYS A 1 160 ? -6.910 -5.732 -1.494 1.00 79.25 160 CYS A CA 1
ATOM 1222 C C . CYS A 1 160 ? -7.349 -7.067 -0.869 1.00 79.25 160 CYS A C 1
ATOM 1224 O O . CYS A 1 160 ? -8.536 -7.364 -0.748 1.00 79.25 160 CYS A O 1
ATOM 1226 N N . HIS A 1 161 ? -6.395 -7.850 -0.375 1.00 80.50 161 HIS A N 1
ATOM 1227 C CA . HIS A 1 161 ? -6.605 -9.189 0.164 1.00 80.50 161 HIS A CA 1
ATOM 1228 C C . HIS A 1 161 ? -7.094 -9.178 1.628 1.00 80.50 161 HIS A C 1
ATOM 1230 O O . HIS A 1 161 ? -6.366 -9.545 2.543 1.00 80.50 161 HIS A O 1
ATOM 1236 N N . ARG A 1 162 ? -8.340 -8.737 1.867 1.00 71.88 162 ARG A N 1
ATOM 1237 C CA . ARG A 1 162 ? -8.880 -8.449 3.222 1.00 71.88 162 ARG A CA 1
ATOM 1238 C C . ARG A 1 162 ? -9.739 -9.546 3.860 1.00 71.88 162 ARG A C 1
ATOM 1240 O O . ARG A 1 162 ? -10.237 -9.354 4.969 1.00 71.88 162 ARG A O 1
ATOM 1247 N N . SER A 1 163 ? -10.007 -10.640 3.151 1.00 64.62 163 SER A N 1
ATOM 1248 C CA . SER A 1 163 ? -10.973 -11.654 3.590 1.00 64.62 163 SER A CA 1
ATOM 1249 C C . SER A 1 163 ? -10.306 -12.849 4.281 1.00 64.62 163 SER A C 1
ATOM 1251 O O . SER A 1 163 ? -9.204 -13.264 3.927 1.00 64.62 163 SER A O 1
ATOM 1253 N N . ASN A 1 164 ? -11.030 -13.475 5.218 1.00 55.56 164 ASN A N 1
ATOM 1254 C CA . ASN A 1 164 ? -10.607 -14.697 5.920 1.00 55.56 164 ASN A CA 1
ATOM 1255 C C . ASN A 1 164 ? -10.392 -15.910 4.985 1.00 55.56 164 ASN A C 1
ATOM 1257 O O . ASN A 1 164 ? -9.954 -16.962 5.444 1.00 55.56 164 ASN A O 1
ATOM 1261 N N . ARG A 1 165 ? -10.681 -15.796 3.679 1.00 53.28 165 ARG A N 1
ATOM 1262 C CA . ARG A 1 165 ? -10.439 -16.865 2.693 1.00 53.28 165 ARG A CA 1
ATOM 1263 C C . ARG A 1 165 ? -8.948 -17.110 2.423 1.00 53.28 165 ARG A C 1
ATOM 1265 O O . ARG A 1 165 ? -8.605 -18.123 1.825 1.00 53.28 165 ARG A O 1
ATOM 1272 N N . LEU A 1 166 ? -8.061 -16.235 2.900 1.00 62.88 166 LEU A N 1
ATOM 1273 C CA . LEU A 1 166 ? -6.614 -16.312 2.667 1.00 62.88 166 LEU A CA 1
ATOM 1274 C C . LEU A 1 166 ? -5.819 -16.978 3.797 1.00 62.88 166 LEU A C 1
ATOM 1276 O O . LEU A 1 166 ? -4.593 -16.934 3.779 1.00 62.88 166 LEU A O 1
ATOM 1280 N N . LYS A 1 167 ? -6.483 -17.659 4.743 1.00 63.09 167 LYS A N 1
ATOM 1281 C CA . LYS A 1 167 ? -5.815 -18.388 5.842 1.00 63.09 167 LYS A CA 1
ATOM 1282 C C . LYS A 1 167 ? -4.849 -19.491 5.374 1.00 63.09 167 LYS A C 1
ATOM 1284 O O . LYS A 1 167 ? -4.063 -20.004 6.162 1.00 63.09 167 LYS A O 1
ATOM 1289 N N . LYS A 1 168 ? -4.874 -19.871 4.092 1.00 79.31 168 LYS A N 1
ATOM 1290 C CA . LYS A 1 168 ? -3.897 -20.801 3.514 1.00 79.31 168 LYS A CA 1
ATOM 1291 C C . LY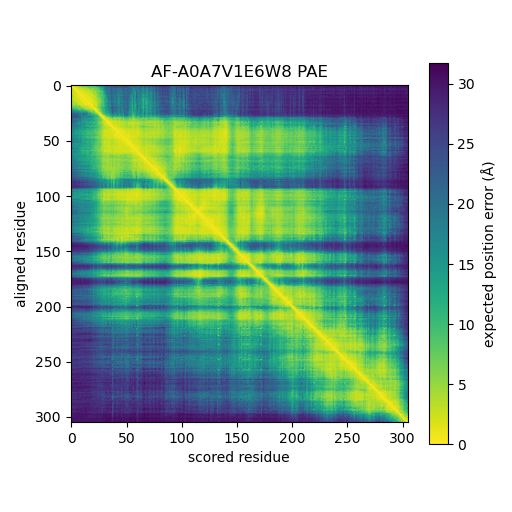S A 1 168 ? -2.626 -20.042 3.123 1.00 79.31 168 LYS A C 1
ATOM 1293 O O . LYS A 1 168 ? -2.482 -19.628 1.975 1.00 79.31 168 LYS A O 1
ATOM 1298 N N . CYS A 1 169 ? -1.674 -19.932 4.052 1.00 78.06 169 CYS A N 1
ATOM 1299 C CA . CYS A 1 169 ? -0.385 -19.253 3.845 1.00 78.06 169 CYS A CA 1
ATOM 1300 C C . CYS A 1 169 ? 0.323 -19.701 2.554 1.00 78.06 169 CYS A C 1
ATOM 1302 O O . CYS A 1 169 ? 0.890 -18.875 1.841 1.00 78.06 169 CYS A O 1
ATOM 1304 N N . LYS A 1 170 ? 0.219 -20.996 2.208 1.00 82.38 170 LYS A N 1
ATOM 1305 C CA . LYS A 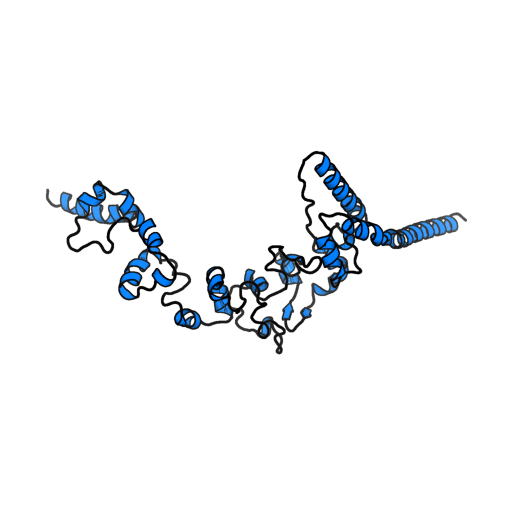1 170 ? 0.824 -21.605 1.011 1.00 82.38 170 LYS A CA 1
ATOM 1306 C C . LYS A 1 170 ? 0.266 -21.105 -0.327 1.00 82.38 170 LYS A C 1
ATOM 1308 O O . LYS A 1 170 ? 0.824 -21.429 -1.374 1.00 82.38 170 LYS A O 1
ATOM 1313 N N . LEU A 1 171 ? -0.833 -20.348 -0.339 1.00 82.12 171 LEU A N 1
ATOM 1314 C CA . LEU A 1 171 ? -1.329 -19.719 -1.568 1.00 82.12 171 LEU A CA 1
ATOM 1315 C C . LEU A 1 171 ? -0.343 -18.661 -2.064 1.00 82.12 171 LEU A C 1
ATOM 1317 O O . LEU A 1 171 ? -0.007 -18.652 -3.244 1.00 82.12 171 LEU A O 1
ATOM 1321 N N . CYS A 1 172 ? 0.192 -17.857 -1.144 1.00 81.88 172 CYS A N 1
ATOM 1322 C CA . CYS A 1 172 ? 1.126 -16.780 -1.459 1.00 81.88 172 CYS A CA 1
ATOM 1323 C C . CYS A 1 172 ? 2.569 -17.138 -1.098 1.00 81.88 172 CYS A C 1
ATOM 1325 O O . CYS A 1 172 ? 3.487 -16.715 -1.787 1.00 81.88 172 CYS A O 1
ATOM 1327 N N . HIS A 1 173 ? 2.792 -17.921 -0.044 1.00 82.25 173 HIS A N 1
ATOM 1328 C CA . HIS A 1 173 ? 4.126 -18.312 0.401 1.00 82.25 173 HIS A CA 1
ATOM 1329 C C . HIS A 1 173 ? 4.522 -19.686 -0.147 1.00 82.25 173 HIS A C 1
ATOM 1331 O O . HIS A 1 173 ? 3.694 -20.587 -0.265 1.00 82.25 173 HIS A O 1
ATOM 1337 N N . THR A 1 174 ? 5.800 -19.864 -0.467 1.00 83.81 174 THR A N 1
ATOM 1338 C CA . THR A 1 174 ? 6.403 -21.198 -0.571 1.00 83.81 174 THR A CA 1
ATOM 1339 C C . THR A 1 174 ? 6.771 -21.709 0.826 1.00 83.81 174 THR A C 1
ATOM 1341 O O . THR A 1 174 ? 6.684 -20.971 1.808 1.00 83.81 174 THR A O 1
ATOM 1344 N N . ASP A 1 175 ? 7.214 -22.964 0.940 1.00 70.25 175 ASP A N 1
ATOM 1345 C CA . ASP A 1 175 ? 7.510 -23.593 2.239 1.00 70.25 175 ASP A CA 1
ATOM 1346 C C . ASP A 1 175 ? 8.685 -22.947 3.009 1.00 70.25 175 ASP A C 1
ATOM 1348 O O . ASP A 1 175 ? 8.877 -23.218 4.190 1.00 70.25 175 ASP A O 1
ATOM 1352 N N . LYS A 1 176 ? 9.447 -22.045 2.372 1.00 60.75 176 LYS A N 1
ATOM 1353 C CA . LYS A 1 176 ? 10.447 -21.183 3.022 1.00 60.75 176 LYS A CA 1
ATOM 1354 C C . LYS A 1 176 ? 10.003 -19.723 2.891 1.00 60.75 176 LYS A C 1
ATOM 1356 O O . LYS A 1 176 ? 10.376 -19.078 1.906 1.00 60.75 176 LYS A O 1
ATOM 1361 N N . PRO A 1 177 ? 9.210 -19.183 3.833 1.00 55.16 177 PRO A N 1
ATOM 1362 C CA . PRO A 1 177 ? 8.747 -17.804 3.762 1.00 55.16 177 PRO A CA 1
ATOM 1363 C C . PRO A 1 177 ? 9.950 -16.861 3.870 1.00 55.16 177 PRO A C 1
ATOM 1365 O O . PRO A 1 177 ? 10.473 -16.593 4.949 1.00 55.16 177 PRO A O 1
ATOM 1368 N N . GLY A 1 178 ? 10.433 -16.374 2.727 1.00 55.88 178 GLY A N 1
ATOM 1369 C CA . GLY A 1 178 ? 11.549 -15.444 2.681 1.00 55.88 178 GLY A CA 1
ATOM 1370 C C . GLY A 1 178 ? 11.147 -14.101 3.282 1.00 55.88 178 GLY A C 1
ATOM 1371 O O . GLY A 1 178 ? 10.109 -13.544 2.933 1.00 55.88 178 GLY A O 1
ATOM 1372 N N . ARG A 1 179 ? 12.000 -13.592 4.178 1.00 54.47 179 ARG A N 1
ATOM 1373 C CA . ARG A 1 179 ? 11.951 -12.302 4.897 1.00 54.47 179 ARG A CA 1
ATOM 1374 C C . ARG A 1 179 ? 10.693 -11.977 5.708 1.00 54.47 179 ARG A C 1
ATOM 1376 O O . ARG A 1 179 ? 10.851 -11.396 6.761 1.00 54.47 179 ARG A O 1
ATOM 1383 N N . GLY A 1 180 ? 9.480 -12.328 5.287 1.00 53.41 180 GLY A N 1
ATOM 1384 C CA . GLY A 1 180 ? 8.237 -11.892 5.933 1.00 53.41 180 GLY A CA 1
ATOM 1385 C C . GLY A 1 180 ? 8.160 -12.296 7.403 1.00 53.41 180 GLY A C 1
ATOM 1386 O O . GLY A 1 180 ? 8.140 -11.428 8.260 1.00 53.41 180 GLY A O 1
ATOM 1387 N N . LEU A 1 181 ? 8.199 -13.597 7.704 1.00 58.25 181 LEU A N 1
ATOM 1388 C CA . LEU A 1 181 ? 8.151 -14.086 9.091 1.00 58.25 181 LEU A CA 1
ATOM 1389 C C . LEU A 1 181 ? 9.484 -13.917 9.843 1.00 58.25 181 LEU A C 1
ATOM 1391 O O . LEU A 1 181 ? 9.482 -13.765 11.058 1.00 58.25 181 LEU A O 1
ATOM 1395 N N . ALA A 1 182 ? 10.614 -13.925 9.130 1.00 60.47 182 ALA A N 1
ATOM 1396 C CA . ALA A 1 182 ? 11.949 -13.841 9.730 1.00 60.47 182 ALA A CA 1
ATOM 1397 C C . ALA A 1 182 ? 12.410 -12.398 10.027 1.00 60.47 182 ALA A C 1
ATOM 1399 O O . ALA A 1 182 ? 13.227 -12.176 10.911 1.00 60.47 182 ALA A O 1
ATOM 1400 N N . GLU A 1 183 ? 11.896 -11.405 9.298 1.00 69.62 183 GLU A N 1
ATOM 1401 C CA . GLU A 1 183 ? 12.243 -9.984 9.414 1.00 69.62 183 GLU A CA 1
ATOM 1402 C C . GLU A 1 183 ? 10.980 -9.185 9.766 1.00 69.62 183 GLU A C 1
ATOM 1404 O O . GLU A 1 183 ? 10.541 -8.308 9.018 1.00 69.62 183 GLU A O 1
ATOM 1409 N N . LYS A 1 184 ? 10.385 -9.514 10.919 1.00 71.12 184 LYS A N 1
ATOM 1410 C CA . LYS A 1 184 ? 9.108 -8.972 11.419 1.00 71.12 184 LYS A CA 1
ATOM 1411 C C . LYS A 1 184 ? 9.011 -7.437 11.411 1.00 71.12 184 LYS A C 1
ATOM 1413 O O . LYS A 1 184 ? 7.924 -6.887 11.282 1.00 71.12 184 LYS A O 1
ATOM 1418 N N . GLU A 1 185 ? 10.144 -6.746 11.478 1.00 74.06 185 GLU A N 1
ATOM 1419 C CA . GLU A 1 185 ? 10.267 -5.282 11.465 1.00 74.06 185 GLU A CA 1
ATOM 1420 C C . GLU A 1 185 ? 10.107 -4.669 10.060 1.00 74.06 185 GLU A C 1
ATOM 1422 O O . GLU A 1 185 ? 9.908 -3.468 9.907 1.00 74.06 185 GLU A O 1
ATOM 1427 N N . LYS A 1 186 ? 10.174 -5.481 8.997 1.00 72.62 186 LYS A N 1
ATOM 1428 C CA . LYS A 1 186 ? 10.102 -5.018 7.599 1.00 72.62 186 LYS A CA 1
ATOM 1429 C C . LYS A 1 186 ? 8.747 -5.276 6.943 1.00 72.62 186 LYS A C 1
ATOM 1431 O O . LYS A 1 186 ? 8.628 -5.183 5.721 1.00 72.62 186 LYS A O 1
ATOM 1436 N N . MET A 1 187 ? 7.709 -5.555 7.733 1.00 73.44 187 MET A N 1
ATOM 1437 C CA . MET A 1 187 ? 6.335 -5.763 7.256 1.00 73.44 187 MET A CA 1
ATOM 1438 C C . MET A 1 187 ? 5.554 -4.453 6.995 1.00 73.44 187 MET A C 1
ATOM 1440 O O . MET A 1 187 ? 4.325 -4.450 7.019 1.00 73.44 187 MET A O 1
ATOM 1444 N N . GLY A 1 188 ? 6.229 -3.327 6.747 1.00 75.00 188 GLY A N 1
ATOM 1445 C CA . GLY A 1 188 ? 5.562 -2.046 6.486 1.00 75.00 188 GLY A CA 1
ATOM 1446 C C . GLY A 1 188 ? 4.744 -1.569 7.691 1.00 75.00 188 GLY A C 1
ATOM 1447 O O . GLY A 1 188 ? 5.247 -1.550 8.815 1.00 75.00 188 GLY A O 1
ATOM 1448 N N . PHE A 1 189 ? 3.471 -1.204 7.491 1.00 72.00 189 PHE A N 1
ATOM 1449 C CA . PHE A 1 189 ? 2.612 -0.781 8.610 1.00 72.00 189 PHE A CA 1
ATOM 1450 C C . PHE A 1 189 ? 2.275 -1.913 9.601 1.00 72.00 189 PHE A C 1
ATOM 1452 O O . PHE A 1 189 ? 1.802 -1.627 10.696 1.00 72.00 189 PHE A O 1
ATOM 1459 N N . LEU A 1 190 ? 2.538 -3.175 9.240 1.00 75.75 190 LEU A N 1
ATOM 1460 C CA . LEU A 1 190 ? 2.342 -4.364 10.084 1.00 75.75 190 LEU A CA 1
ATOM 1461 C C . LEU A 1 190 ? 3.617 -4.788 10.831 1.00 75.75 190 LEU A C 1
ATOM 1463 O O . LEU A 1 190 ? 3.677 -5.889 11.374 1.00 75.75 190 LEU A O 1
ATOM 1467 N N . ALA A 1 191 ? 4.665 -3.961 10.809 1.00 79.19 191 ALA A N 1
ATOM 1468 C CA . ALA A 1 191 ? 5.937 -4.277 11.445 1.00 79.19 191 ALA A CA 1
ATOM 1469 C C . ALA A 1 191 ? 5.792 -4.519 12.958 1.00 79.19 191 ALA A C 1
ATOM 1471 O O . ALA A 1 191 ? 5.273 -3.661 13.669 1.00 79.19 191 ALA A O 1
ATOM 1472 N N . HIS A 1 192 ? 6.290 -5.665 13.438 1.00 80.50 192 HIS A N 1
ATOM 1473 C CA . HIS A 1 192 ? 6.367 -6.013 14.865 1.00 80.50 192 HIS A CA 1
ATOM 1474 C C . HIS A 1 192 ? 7.721 -5.581 15.443 1.00 80.50 192 HIS A C 1
ATOM 1476 O O . HIS A 1 192 ? 8.569 -6.413 15.780 1.00 80.50 192 HIS A O 1
ATOM 1482 N N . ASP A 1 193 ? 7.937 -4.273 15.486 1.00 79.06 193 ASP A N 1
ATOM 1483 C CA . ASP A 1 193 ? 9.106 -3.640 16.101 1.00 79.06 193 ASP A CA 1
ATOM 1484 C C . ASP A 1 193 ? 8.748 -3.024 17.467 1.00 79.06 193 ASP A C 1
ATOM 1486 O O . ASP A 1 193 ? 7.608 -3.113 17.929 1.00 79.06 193 ASP A O 1
ATOM 1490 N N . SER A 1 194 ? 9.722 -2.396 18.126 1.00 79.94 194 SER A N 1
ATOM 1491 C CA . SER A 1 194 ? 9.528 -1.734 19.423 1.00 79.94 194 SER A CA 1
ATOM 1492 C C . SER A 1 194 ? 8.499 -0.595 19.392 1.00 79.94 194 SER A C 1
ATOM 1494 O O . SER A 1 194 ? 7.929 -0.259 20.424 1.00 79.94 194 SER A O 1
ATOM 1496 N N . GLU A 1 195 ? 8.217 -0.021 18.219 1.00 75.06 195 GLU A N 1
ATOM 1497 C CA . GLU A 1 195 ? 7.239 1.054 18.019 1.00 75.06 195 GLU A CA 1
ATOM 1498 C C . GLU A 1 195 ? 5.839 0.527 17.661 1.00 75.06 195 GLU A C 1
ATOM 1500 O O . GLU A 1 195 ? 4.928 1.323 17.403 1.00 75.06 195 GLU A O 1
ATOM 1505 N N . TRP A 1 196 ? 5.643 -0.795 17.602 1.00 75.12 196 TRP A N 1
ATOM 1506 C CA . TRP A 1 196 ? 4.383 -1.417 17.186 1.00 75.12 196 TRP A CA 1
ATOM 1507 C C . TRP A 1 196 ? 3.190 -0.910 18.003 1.00 75.12 196 TRP A C 1
ATOM 1509 O O . TRP A 1 196 ? 2.201 -0.477 17.415 1.00 75.12 196 TRP A O 1
ATOM 1519 N N . ALA A 1 197 ? 3.316 -0.855 19.333 1.00 72.38 197 ALA A N 1
ATOM 1520 C CA . ALA A 1 197 ? 2.238 -0.441 20.238 1.00 72.38 197 ALA A CA 1
ATOM 1521 C C . ALA A 1 197 ? 1.759 1.006 20.001 1.00 72.38 197 ALA A C 1
ATOM 1523 O O . ALA A 1 197 ? 0.627 1.367 20.311 1.00 72.38 197 ALA A O 1
ATOM 1524 N N . ARG A 1 198 ? 2.613 1.858 19.420 1.00 70.81 198 ARG A N 1
ATOM 1525 C CA . ARG A 1 198 ? 2.259 3.240 19.073 1.00 70.81 198 ARG A CA 1
ATOM 1526 C C . ARG A 1 198 ? 1.530 3.332 17.731 1.00 70.81 198 ARG A C 1
ATOM 1528 O O . ARG A 1 198 ? 0.843 4.316 17.462 1.00 70.81 198 ARG A O 1
ATOM 1535 N N . ARG A 1 199 ? 1.702 2.336 16.857 1.00 69.81 199 ARG A N 1
ATOM 1536 C CA . ARG A 1 199 ? 1.236 2.361 15.461 1.00 69.81 199 ARG A CA 1
ATOM 1537 C C . ARG A 1 199 ? 0.139 1.342 15.160 1.00 69.81 199 ARG A C 1
ATOM 1539 O O . ARG A 1 199 ? -0.543 1.514 14.150 1.00 69.81 199 ARG A O 1
ATOM 1546 N N . HIS A 1 200 ? -0.089 0.330 16.003 1.00 75.00 200 HIS A N 1
ATOM 1547 C CA . HIS A 1 200 ? -1.070 -0.729 15.723 1.00 75.00 200 HIS A CA 1
ATOM 1548 C C . HIS A 1 200 ? -2.511 -0.211 15.666 1.00 75.00 200 HIS A C 1
ATOM 1550 O O . HIS A 1 200 ? -3.319 -0.791 14.951 1.00 75.00 200 HIS A O 1
ATOM 1556 N N . GLY A 1 201 ? -2.823 0.917 16.318 1.00 63.69 201 GLY A N 1
ATOM 1557 C CA . GLY A 1 201 ? -4.120 1.601 16.198 1.00 63.69 201 GLY A CA 1
ATOM 1558 C C . GLY A 1 201 ? -4.359 2.311 14.855 1.00 63.69 201 GLY A C 1
ATOM 1559 O O . GLY A 1 201 ? -5.503 2.582 14.498 1.00 63.69 201 GLY A O 1
ATOM 1560 N N . VAL A 1 202 ? -3.300 2.589 14.083 1.00 59.00 202 VAL A N 1
ATOM 1561 C CA . VAL A 1 202 ? -3.392 3.143 12.716 1.00 59.00 202 VAL A CA 1
ATOM 1562 C C . VAL A 1 202 ? -3.654 2.027 11.694 1.00 59.00 202 VAL A C 1
ATOM 1564 O O . VAL A 1 202 ? -4.179 2.270 10.606 1.00 59.00 202 VAL A O 1
ATOM 1567 N N . ALA A 1 203 ? -3.317 0.782 12.039 1.00 59.88 203 ALA A N 1
ATOM 1568 C CA . ALA A 1 203 ? -3.600 -0.382 11.217 1.00 59.88 203 ALA A CA 1
ATOM 1569 C C . ALA A 1 203 ? -5.055 -0.842 11.420 1.00 59.88 203 ALA A C 1
ATOM 1571 O O . ALA A 1 203 ? -5.548 -0.970 12.537 1.00 59.88 203 ALA A O 1
ATOM 1572 N N . ASN A 1 204 ? -5.766 -1.131 10.329 1.00 70.25 204 ASN A N 1
ATOM 1573 C CA . ASN A 1 204 ? -7.097 -1.728 10.422 1.00 70.25 204 ASN A CA 1
ATOM 1574 C C . ASN A 1 204 ? -6.968 -3.143 11.011 1.00 70.25 204 ASN A C 1
ATOM 1576 O O . ASN A 1 204 ? -6.349 -4.008 10.391 1.00 70.25 204 ASN A O 1
ATOM 1580 N N . SER A 1 205 ? -7.586 -3.397 12.168 1.00 73.12 205 SER A N 1
ATOM 1581 C CA . SER A 1 205 ? -7.513 -4.683 12.883 1.00 73.12 205 SER A CA 1
ATOM 1582 C C . SER A 1 205 ? -7.953 -5.888 12.043 1.00 73.12 205 SER A C 1
ATOM 1584 O O . SER A 1 205 ? -7.548 -7.018 12.314 1.00 73.12 205 SER A O 1
ATOM 1586 N N . ARG A 1 206 ? -8.716 -5.671 10.960 1.00 75.06 206 ARG A N 1
ATOM 1587 C CA . ARG A 1 206 ? -9.037 -6.720 9.980 1.00 75.06 206 ARG A CA 1
ATOM 1588 C C . ARG A 1 206 ? -7.792 -7.326 9.328 1.00 75.06 206 ARG A C 1
ATOM 1590 O O . ARG A 1 206 ? -7.833 -8.509 9.020 1.00 75.06 206 ARG A O 1
ATOM 1597 N N . TYR A 1 207 ? -6.716 -6.559 9.144 1.00 77.62 207 TYR A N 1
ATOM 1598 C CA . TYR A 1 207 ? -5.460 -7.058 8.575 1.00 77.62 207 TYR A CA 1
ATOM 1599 C C . TYR A 1 207 ? -4.737 -8.010 9.529 1.00 77.62 207 TYR A C 1
ATOM 1601 O O . TYR A 1 207 ? -4.205 -9.023 9.089 1.00 77.62 207 TYR A O 1
ATOM 1609 N N . CYS A 1 208 ? -4.771 -7.733 10.834 1.00 76.69 208 CYS A N 1
ATOM 1610 C CA . CYS A 1 208 ? -4.132 -8.573 11.847 1.00 76.69 208 CYS A CA 1
ATOM 1611 C C . CYS A 1 208 ? -4.813 -9.944 11.945 1.00 76.69 208 CYS A C 1
ATOM 1613 O O . CYS A 1 208 ? -4.137 -10.963 12.050 1.00 76.69 208 CYS A O 1
ATOM 1615 N N . ARG A 1 209 ? -6.148 -9.978 11.806 1.00 78.06 209 ARG A N 1
ATOM 1616 C CA . ARG A 1 209 ? -6.959 -11.210 11.865 1.00 78.06 209 ARG A CA 1
ATOM 1617 C C . ARG A 1 209 ? -6.711 -12.211 10.731 1.00 78.06 209 ARG A C 1
ATOM 1619 O O . ARG A 1 209 ? -7.290 -13.295 10.715 1.00 78.06 209 ARG A O 1
ATOM 1626 N N . ILE A 1 210 ? -5.900 -11.829 9.748 1.00 77.88 210 ILE A N 1
ATOM 1627 C CA . ILE A 1 210 ? -5.480 -12.715 8.661 1.00 77.88 210 ILE A CA 1
ATOM 1628 C C . ILE A 1 210 ? -4.417 -13.699 9.162 1.00 77.88 210 ILE A C 1
ATOM 1630 O O . ILE A 1 210 ? -4.383 -14.832 8.688 1.00 77.88 210 ILE A O 1
ATOM 1634 N N . CYS A 1 211 ? -3.608 -13.284 10.145 1.00 77.81 211 CYS A N 1
ATOM 1635 C CA . CYS A 1 211 ? -2.550 -14.098 10.745 1.00 77.81 211 CYS A CA 1
ATOM 1636 C C . CYS A 1 211 ? -2.837 -14.483 12.205 1.00 77.81 211 CYS A C 1
ATOM 1638 O O . CYS A 1 211 ? -2.424 -15.554 12.631 1.00 77.81 211 CYS A O 1
ATOM 1640 N N . HIS A 1 212 ? -3.525 -13.623 12.960 1.00 79.25 212 HIS A N 1
ATOM 1641 C CA . HIS A 1 212 ? -3.800 -13.802 14.388 1.00 79.25 212 HIS A CA 1
ATOM 1642 C C . HIS A 1 212 ? -5.282 -14.083 14.639 1.00 79.25 212 HIS A C 1
ATOM 1644 O O . HIS A 1 212 ? -6.147 -13.543 13.949 1.00 79.25 212 HIS A O 1
ATOM 1650 N N . ASP A 1 213 ? -5.591 -14.877 15.658 1.00 78.06 213 ASP A N 1
ATOM 1651 C CA . ASP A 1 213 ? -6.972 -15.073 16.098 1.00 78.06 213 ASP A CA 1
ATOM 1652 C C . ASP A 1 213 ? -7.467 -13.912 16.977 1.00 78.06 213 ASP A C 1
ATOM 1654 O O . ASP A 1 213 ? -6.707 -13.019 17.355 1.00 78.06 213 ASP A O 1
ATOM 1658 N N . ARG A 1 214 ? -8.777 -13.877 17.258 1.00 71.38 214 ARG A N 1
ATOM 1659 C CA . ARG A 1 214 ? -9.407 -12.780 18.021 1.00 71.38 214 ARG A CA 1
ATOM 1660 C C . ARG A 1 214 ? -8.844 -12.646 19.437 1.00 71.38 214 ARG A C 1
ATOM 1662 O O . ARG A 1 214 ? -8.720 -11.521 19.917 1.00 71.38 214 ARG A O 1
ATOM 1669 N N . ASP A 1 215 ? -8.474 -13.757 20.059 1.00 76.69 215 ASP A N 1
ATOM 1670 C CA . ASP A 1 215 ? -8.033 -13.791 21.456 1.00 76.69 215 ASP A CA 1
ATOM 1671 C C . ASP A 1 215 ? -6.718 -13.033 21.668 1.00 76.69 215 ASP A C 1
ATOM 1673 O O . ASP A 1 215 ? -6.553 -12.379 22.693 1.00 76.69 215 ASP A O 1
ATOM 1677 N N . PHE A 1 216 ? -5.855 -12.977 20.645 1.00 77.75 216 PHE A N 1
ATOM 1678 C CA . PHE A 1 216 ? -4.637 -12.156 20.650 1.00 77.75 216 PHE A CA 1
ATOM 1679 C C . PHE A 1 216 ? -4.927 -10.679 20.954 1.00 77.75 216 PHE A C 1
ATOM 1681 O O . PHE A 1 216 ? -4.156 -10.003 21.626 1.00 77.75 216 PHE A O 1
ATOM 1688 N N . CYS A 1 217 ? -6.052 -10.148 20.462 1.00 75.25 217 CYS A N 1
ATOM 1689 C CA . CYS A 1 217 ? -6.433 -8.775 20.777 1.00 75.25 217 CYS A CA 1
ATOM 1690 C C . CYS A 1 217 ? -6.852 -8.642 22.246 1.00 75.25 217 CYS A C 1
ATOM 1692 O O . CYS A 1 217 ? -6.550 -7.620 22.852 1.00 75.25 217 CYS A O 1
ATOM 1694 N N . GLY A 1 218 ? -7.511 -9.661 22.805 1.00 73.44 218 GLY A N 1
ATOM 1695 C CA . GLY A 1 218 ? -8.054 -9.675 24.164 1.00 73.44 218 GLY A CA 1
ATOM 1696 C C . GLY A 1 218 ? -7.002 -9.683 25.274 1.00 73.44 218 GLY A C 1
ATOM 1697 O O . GLY A 1 218 ? -7.288 -9.217 26.373 1.00 73.44 218 GLY A O 1
ATOM 1698 N N . GLU A 1 219 ? -5.777 -10.136 24.985 1.00 73.19 219 GLU A N 1
ATOM 1699 C CA . GLU A 1 219 ? -4.662 -10.118 25.947 1.00 73.19 219 GLU A CA 1
ATOM 1700 C C . GLU A 1 219 ? -4.313 -8.698 26.416 1.00 73.19 219 GLU A C 1
ATOM 1702 O O . GLU A 1 219 ? -3.900 -8.497 27.556 1.00 73.19 219 GLU A O 1
ATOM 1707 N N . CYS A 1 220 ? -4.502 -7.702 25.544 1.00 71.25 220 CYS A N 1
ATOM 1708 C CA . CYS A 1 220 ? -4.258 -6.291 25.855 1.00 71.25 220 CYS A CA 1
ATOM 1709 C C . CYS A 1 220 ? -5.542 -5.446 25.807 1.00 71.25 220 CYS A C 1
ATOM 1711 O O . CYS A 1 220 ? -5.756 -4.584 26.658 1.00 71.25 220 CYS A O 1
ATOM 1713 N N . HIS A 1 221 ? -6.415 -5.670 24.819 1.00 75.62 221 HIS A N 1
ATOM 1714 C CA . HIS A 1 221 ? -7.675 -4.943 24.670 1.00 75.62 221 HIS A CA 1
ATOM 1715 C C . HIS A 1 221 ? -8.757 -5.610 25.512 1.00 75.62 221 HIS A C 1
ATOM 1717 O O . HIS A 1 221 ? -9.347 -6.611 25.121 1.00 75.62 221 HIS A O 1
ATOM 1723 N N . LYS A 1 222 ? -9.086 -4.991 26.645 1.00 74.69 222 LYS A N 1
ATOM 1724 C CA . LYS A 1 222 ? -10.185 -5.420 27.530 1.00 74.69 222 LYS A CA 1
ATOM 1725 C C . LYS A 1 222 ? -11.588 -5.157 26.941 1.00 74.69 222 LYS A C 1
ATOM 1727 O O . LYS A 1 222 ? -12.587 -5.430 27.600 1.00 74.69 222 LYS A O 1
ATOM 1732 N N . ILE A 1 223 ? -11.674 -4.601 25.726 1.00 76.00 223 ILE A N 1
ATOM 1733 C CA . ILE A 1 223 ? -12.908 -4.237 25.009 1.00 76.00 223 ILE A CA 1
ATOM 1734 C C . ILE A 1 223 ? -12.804 -4.721 23.552 1.00 76.00 223 ILE A C 1
ATOM 1736 O O . ILE A 1 223 ? -11.730 -4.649 22.954 1.00 76.00 223 ILE A O 1
ATOM 1740 N N . GLU A 1 224 ? -13.912 -5.182 22.952 1.00 74.88 224 GLU A N 1
ATOM 1741 C CA . GLU A 1 224 ? -13.920 -5.625 21.548 1.00 74.88 224 GLU A CA 1
ATOM 1742 C C . GLU A 1 224 ? -13.513 -4.491 20.587 1.00 74.88 224 GLU A C 1
ATOM 1744 O O . GLU A 1 224 ? -14.116 -3.411 20.573 1.00 74.88 224 GLU A O 1
ATOM 1749 N N . MET A 1 225 ? -12.509 -4.781 19.745 1.00 71.94 225 MET A N 1
ATOM 1750 C CA . MET A 1 225 ? -11.974 -3.881 18.721 1.00 71.94 225 MET A CA 1
ATOM 1751 C C . MET A 1 225 ? -11.955 -4.532 17.318 1.00 71.94 225 MET A C 1
ATOM 1753 O O . MET A 1 225 ? -11.565 -5.694 17.175 1.00 71.94 225 MET A O 1
ATOM 1757 N N . PRO A 1 226 ? -12.326 -3.809 16.237 1.00 72.06 226 PRO A N 1
ATOM 1758 C CA . PRO A 1 226 ? -12.872 -2.454 16.262 1.00 72.06 226 PRO A CA 1
ATOM 1759 C C . PRO A 1 226 ? -14.246 -2.473 16.940 1.00 72.06 226 PRO A C 1
ATOM 1761 O O . PRO A 1 226 ? -14.938 -3.489 16.854 1.00 72.06 226 PRO A O 1
ATOM 1764 N N . HIS A 1 227 ? -14.621 -1.383 17.617 1.00 77.88 227 HIS A N 1
ATOM 1765 C CA . HIS A 1 227 ? -15.894 -1.333 18.332 1.00 77.88 227 HIS A CA 1
ATOM 1766 C C . HIS A 1 227 ? -17.059 -1.799 17.439 1.00 77.88 227 HIS A C 1
ATOM 1768 O O . HIS A 1 227 ? -17.078 -1.492 16.238 1.00 77.88 227 HIS A O 1
ATOM 1774 N N . PRO A 1 228 ? -18.023 -2.557 17.989 1.00 76.31 228 PRO A N 1
ATOM 1775 C CA . PRO A 1 228 ? -19.104 -3.140 17.206 1.00 76.31 228 PRO A CA 1
ATOM 1776 C C . PRO A 1 228 ? -19.934 -2.051 16.501 1.00 76.31 228 PRO A C 1
ATOM 1778 O O . PRO A 1 228 ? -20.054 -0.942 17.013 1.00 76.31 228 PRO A O 1
ATOM 1781 N N . PRO A 1 229 ? -20.583 -2.332 15.355 1.00 75.38 229 PRO A N 1
ATOM 1782 C CA . PRO A 1 229 ? -21.330 -1.317 14.599 1.00 75.38 229 PRO A CA 1
ATOM 1783 C C . PRO A 1 229 ? -22.404 -0.556 15.399 1.00 75.38 229 PRO A C 1
ATOM 1785 O O . PRO A 1 229 ? -22.700 0.591 15.088 1.00 75.38 229 PRO A O 1
ATOM 1788 N N . LYS A 1 230 ? -22.970 -1.171 16.448 1.00 78.81 230 LYS A N 1
ATOM 1789 C CA . LYS A 1 230 ? -23.953 -0.555 17.361 1.00 78.81 230 LYS A CA 1
ATOM 1790 C C . LYS A 1 230 ? -23.316 0.053 18.619 1.00 78.81 230 LYS A C 1
ATOM 1792 O O . LYS A 1 230 ? -23.992 0.259 19.618 1.00 78.81 230 LYS A O 1
ATOM 1797 N N . TRP A 1 231 ? -22.015 0.335 18.600 1.00 79.00 231 TRP A N 1
ATOM 1798 C CA . TRP A 1 231 ? -21.290 0.834 19.768 1.00 79.00 231 TRP A CA 1
ATOM 1799 C C . TRP A 1 231 ? -21.910 2.069 20.435 1.00 79.00 231 TRP A C 1
ATOM 1801 O O . TRP A 1 231 ? -22.000 2.058 21.663 1.00 79.00 231 TRP A O 1
ATOM 1811 N N . PRO A 1 232 ? -22.425 3.082 19.704 1.00 76.69 232 PRO A N 1
ATOM 1812 C CA . PRO A 1 232 ? -23.051 4.237 20.345 1.00 76.69 232 PRO A CA 1
ATOM 1813 C C . PRO A 1 232 ? -24.179 3.875 21.320 1.00 76.69 232 PRO A C 1
ATOM 1815 O O . PRO A 1 232 ? -24.301 4.526 22.348 1.00 76.69 232 PRO A O 1
ATOM 1818 N N . SER A 1 233 ? -24.942 2.804 21.082 1.00 75.94 233 SER A N 1
ATOM 1819 C CA . SER A 1 233 ? -26.003 2.365 22.001 1.00 75.94 233 SER A CA 1
ATOM 1820 C C . SER A 1 233 ? -25.553 1.336 23.047 1.00 75.94 233 SER A C 1
ATOM 1822 O O . SER A 1 233 ? -26.282 1.074 24.001 1.00 75.94 233 SER A O 1
ATOM 1824 N N . LEU A 1 234 ? -24.359 0.754 22.900 1.00 79.06 234 LEU A N 1
ATOM 1825 C CA . LEU A 1 234 ? -23.834 -0.291 23.790 1.00 79.06 234 LEU A CA 1
ATOM 1826 C C . LEU A 1 234 ? -22.782 0.230 24.780 1.00 79.06 234 LEU A C 1
ATOM 1828 O O . LEU A 1 234 ? -22.632 -0.334 25.865 1.00 79.06 234 LEU A O 1
ATOM 1832 N N . HIS A 1 235 ? -22.079 1.312 24.434 1.00 85.19 235 HIS A N 1
ATOM 1833 C CA . HIS A 1 235 ? -20.904 1.773 25.175 1.00 85.19 235 HIS A CA 1
ATOM 1834 C C . HIS A 1 235 ? -21.207 2.158 26.632 1.00 85.19 235 HIS A C 1
ATOM 1836 O O . HIS A 1 235 ? -20.359 1.947 27.490 1.00 85.19 235 HIS A O 1
ATOM 1842 N N . GLY A 1 236 ? -22.411 2.660 26.938 1.00 82.69 236 GLY A N 1
ATOM 1843 C CA . GLY A 1 236 ? -22.803 3.019 28.306 1.00 82.69 236 GLY A CA 1
ATOM 1844 C C . GLY A 1 236 ? -22.875 1.813 29.249 1.00 82.69 236 GLY A C 1
ATOM 1845 O O . GLY A 1 236 ? -22.311 1.848 30.339 1.00 82.69 236 GLY A O 1
ATOM 1846 N N . LYS A 1 237 ? -23.497 0.707 28.809 1.00 81.56 237 LYS A N 1
ATOM 1847 C CA . LYS A 1 237 ? -23.535 -0.547 29.588 1.00 81.56 237 LYS A CA 1
ATOM 1848 C C . LYS A 1 237 ? -22.135 -1.130 29.758 1.00 81.56 237 LYS A C 1
ATOM 1850 O O . LYS A 1 237 ? -21.771 -1.552 30.850 1.00 81.56 237 LYS A O 1
ATOM 1855 N N . GLN A 1 238 ? -21.340 -1.103 28.690 1.00 79.44 238 GLN A N 1
ATOM 1856 C CA . GLN A 1 238 ? -19.967 -1.596 28.721 1.00 79.44 238 GLN A CA 1
ATOM 1857 C C . GLN A 1 238 ? -19.081 -0.784 29.678 1.00 79.44 238 GLN A C 1
ATOM 1859 O O . GLN A 1 238 ? -18.302 -1.364 30.432 1.00 79.44 238 GLN A O 1
ATOM 1864 N N . ALA A 1 239 ? -19.226 0.546 29.686 1.00 80.69 239 ALA A N 1
ATOM 1865 C CA . ALA A 1 239 ? -18.481 1.436 30.571 1.00 80.69 239 ALA A CA 1
ATOM 1866 C C . ALA A 1 239 ? -18.774 1.162 32.055 1.00 80.69 239 ALA A C 1
ATOM 1868 O O . ALA A 1 239 ? -17.856 1.242 32.865 1.00 80.69 239 ALA A O 1
ATOM 1869 N N . LEU A 1 240 ? -20.017 0.801 32.398 1.00 79.94 240 LEU A N 1
ATOM 1870 C CA . LEU A 1 240 ? -20.413 0.454 33.767 1.00 79.94 240 LEU A CA 1
ATOM 1871 C C . LEU A 1 240 ? -19.877 -0.908 34.225 1.00 79.94 240 LEU A C 1
ATOM 1873 O O . LEU A 1 240 ? -19.539 -1.061 35.393 1.00 79.94 240 LEU A O 1
ATOM 1877 N N . ILE A 1 241 ? -19.825 -1.894 33.326 1.00 79.00 241 ILE A N 1
ATOM 1878 C CA . ILE A 1 241 ? -19.470 -3.277 33.678 1.00 79.00 241 ILE A CA 1
ATOM 1879 C C . ILE A 1 241 ? -17.956 -3.503 33.634 1.00 79.00 241 ILE A C 1
ATOM 1881 O O . ILE A 1 241 ? -17.405 -4.141 34.525 1.00 79.00 241 ILE A O 1
ATOM 1885 N N . GLN A 1 242 ? -17.289 -3.032 32.576 1.00 73.69 242 GLN A N 1
ATOM 1886 C CA . GLN A 1 242 ? -15.942 -3.498 32.227 1.00 73.69 242 GLN A CA 1
ATOM 1887 C C . GLN A 1 242 ? -14.882 -2.385 32.216 1.00 73.69 242 GLN A C 1
ATOM 1889 O O . GLN A 1 242 ? -13.694 -2.682 32.330 1.00 73.69 242 GLN A O 1
ATOM 1894 N N . GLY A 1 243 ? -15.282 -1.108 32.122 1.00 77.38 243 GLY A N 1
ATOM 1895 C CA . GLY A 1 243 ? -14.345 0.022 32.094 1.00 77.38 243 GLY A CA 1
ATOM 1896 C C . GLY A 1 243 ? -13.327 -0.075 30.946 1.00 77.38 243 GLY A C 1
ATOM 1897 O O . GLY A 1 243 ? -13.648 -0.568 29.870 1.00 77.38 243 GLY A O 1
ATOM 1898 N N . GLY A 1 244 ? -12.098 0.418 31.147 1.00 76.38 244 GLY A N 1
ATOM 1899 C CA . GLY A 1 244 ? -10.991 0.268 30.182 1.00 76.38 244 GLY A CA 1
ATOM 1900 C C . GLY A 1 244 ? -10.948 1.296 29.044 1.00 76.38 244 GLY A C 1
ATOM 1901 O O . GLY A 1 244 ? -10.033 1.277 28.227 1.00 76.38 244 GLY A O 1
ATOM 1902 N N . CYS A 1 245 ? -11.899 2.230 28.994 1.00 78.31 245 CYS A N 1
ATOM 1903 C CA . CYS A 1 245 ? -11.936 3.289 27.982 1.00 78.31 245 CYS A CA 1
ATOM 1904 C C . CYS A 1 245 ? -10.765 4.276 28.128 1.00 78.31 245 CYS A C 1
ATOM 1906 O O . CYS A 1 245 ? -10.259 4.781 27.127 1.00 78.31 245 CYS A O 1
ATOM 1908 N N . GLU A 1 246 ? -10.336 4.544 29.368 1.00 78.44 246 GLU A N 1
ATOM 1909 C CA . GLU A 1 246 ? -9.272 5.510 29.682 1.00 78.44 246 GLU A CA 1
ATOM 1910 C C . GLU A 1 246 ? -7.879 5.049 29.225 1.00 78.44 246 GLU A C 1
ATOM 1912 O O . GLU A 1 246 ? -6.996 5.878 29.027 1.00 78.44 246 GLU A O 1
ATOM 1917 N N . GLU A 1 247 ? -7.724 3.752 28.942 1.00 75.81 247 GLU A N 1
ATOM 1918 C CA . GLU A 1 247 ? -6.502 3.157 28.382 1.00 75.81 247 GLU A CA 1
ATOM 1919 C C . GLU A 1 247 ? -6.203 3.669 26.961 1.00 75.81 247 GLU A C 1
ATOM 1921 O O . GLU A 1 247 ? -5.070 3.620 26.491 1.00 75.81 247 GLU A O 1
ATOM 1926 N N . CYS A 1 248 ? -7.229 4.147 26.246 1.00 73.12 248 CYS A N 1
ATOM 1927 C CA . CYS A 1 248 ? -7.116 4.645 24.870 1.00 73.12 248 CYS A CA 1
ATOM 1928 C C . CYS A 1 248 ? -7.704 6.052 24.680 1.00 73.12 248 CYS A C 1
ATOM 1930 O O . CYS A 1 248 ? -7.314 6.774 23.759 1.00 73.12 248 CYS A O 1
ATOM 1932 N N . HIS A 1 249 ? -8.650 6.465 25.522 1.00 81.62 249 HIS A N 1
ATOM 1933 C CA . HIS A 1 249 ? -9.353 7.736 25.406 1.00 81.62 249 HIS A CA 1
ATOM 1934 C C . HIS A 1 249 ? -9.148 8.597 26.648 1.00 81.62 249 HIS A C 1
ATOM 1936 O O . HIS A 1 249 ? -9.487 8.210 27.756 1.00 81.62 249 HIS A O 1
ATOM 1942 N N . SER A 1 250 ? -8.688 9.834 26.466 1.00 84.44 250 SER A N 1
ATOM 1943 C CA . SER A 1 250 ? -8.697 10.799 27.573 1.00 84.44 250 SER A CA 1
ATOM 1944 C C . SER A 1 250 ? -10.132 11.126 28.011 1.00 84.44 250 SER A C 1
ATOM 1946 O O . SER A 1 250 ? -11.042 11.138 27.181 1.00 84.44 250 SER A O 1
ATOM 1948 N N . ARG A 1 251 ? -10.335 11.536 29.270 1.00 82.38 251 ARG A N 1
ATOM 1949 C CA . ARG A 1 251 ? -11.654 11.983 29.771 1.00 82.38 251 ARG A CA 1
ATOM 1950 C C . ARG A 1 251 ? -12.317 13.075 28.927 1.00 82.38 251 ARG A C 1
ATOM 1952 O O . ARG A 1 251 ? -13.541 13.135 28.841 1.00 82.38 251 ARG A O 1
ATOM 1959 N N . LYS A 1 252 ? -11.528 13.909 28.239 1.00 85.06 252 LYS A N 1
ATOM 1960 C CA . LYS A 1 252 ? -12.035 14.925 27.296 1.00 85.06 252 LYS A CA 1
ATOM 1961 C C . LYS A 1 252 ? -12.870 14.322 26.164 1.00 85.06 252 LYS A C 1
ATOM 1963 O O . LYS A 1 252 ? -13.767 14.992 25.661 1.00 85.06 252 LYS A O 1
ATOM 1968 N N . PHE A 1 253 ? -12.600 13.074 25.781 1.00 83.81 253 PHE A N 1
ATOM 1969 C CA . PHE A 1 253 ? -13.390 12.344 24.795 1.00 83.81 253 PHE A CA 1
ATOM 1970 C C . PHE A 1 253 ? -14.843 12.190 25.255 1.00 83.81 253 PHE A C 1
ATOM 1972 O O . PHE A 1 253 ? -15.755 12.545 24.511 1.00 83.81 253 PHE A O 1
ATOM 1979 N N . CYS A 1 254 ? -15.047 11.766 26.504 1.00 81.88 254 CYS A N 1
ATOM 1980 C CA . CYS A 1 254 ? -16.368 11.583 27.100 1.00 81.88 254 CYS A CA 1
ATOM 1981 C C . CYS A 1 254 ? -17.147 12.906 27.104 1.00 81.88 254 CYS A C 1
ATOM 1983 O O . CYS A 1 254 ? -18.281 12.966 26.633 1.00 81.88 254 CYS A O 1
ATOM 1985 N N . TYR A 1 255 ? -16.497 14.000 27.515 1.00 82.50 255 TYR A N 1
ATOM 1986 C CA . TYR A 1 255 ? -17.114 15.329 27.610 1.00 82.50 255 TYR A CA 1
ATOM 1987 C C . TYR A 1 255 ? -17.536 15.949 26.274 1.00 82.50 255 TYR A C 1
ATOM 1989 O O . TYR A 1 255 ? -18.220 16.973 26.271 1.00 82.50 255 TYR A O 1
ATOM 1997 N N . ARG A 1 256 ? -17.142 15.392 25.123 1.00 81.75 256 ARG A N 1
ATOM 1998 C CA . ARG A 1 256 ? -17.645 15.872 23.826 1.00 81.75 256 ARG A CA 1
ATOM 1999 C C . ARG A 1 256 ? -19.127 15.555 23.628 1.00 81.75 256 ARG A C 1
ATOM 2001 O O . ARG A 1 256 ? -19.831 16.356 23.016 1.00 81.75 256 ARG A O 1
ATOM 2008 N N . CYS A 1 257 ? -19.580 14.421 24.155 1.00 78.31 257 CYS A N 1
ATOM 2009 C CA . CYS A 1 257 ? -20.967 13.971 24.052 1.00 78.31 257 CYS A CA 1
ATOM 2010 C C . CYS A 1 257 ? -21.677 14.031 25.411 1.00 78.31 257 CYS A C 1
ATOM 2012 O O . CYS A 1 257 ? -22.776 14.569 25.491 1.00 78.31 257 CYS A O 1
ATOM 2014 N N . HIS A 1 258 ? -21.034 13.576 26.490 1.00 84.81 258 HIS A N 1
ATOM 2015 C CA . HIS A 1 258 ? -21.589 13.598 27.843 1.00 84.81 258 HIS A CA 1
ATOM 2016 C C . HIS A 1 258 ? -21.463 15.010 28.430 1.00 84.81 258 HIS A C 1
ATOM 2018 O O . HIS A 1 258 ? -20.470 15.358 29.071 1.00 84.81 258 HIS A O 1
ATOM 2024 N N . LYS A 1 259 ? -22.469 15.844 28.151 1.00 83.00 259 LYS A N 1
ATOM 2025 C CA . LYS A 1 259 ? -22.648 17.187 28.739 1.00 83.00 259 LYS A CA 1
ATOM 2026 C C . LYS A 1 259 ? -23.543 17.181 29.982 1.00 83.00 259 LYS A C 1
ATOM 2028 O O . LYS A 1 259 ? -23.825 18.233 30.541 1.00 83.00 259 LYS A O 1
ATOM 2033 N N . THR A 1 260 ? -23.978 15.998 30.394 1.00 80.62 260 THR A N 1
ATOM 2034 C CA . THR A 1 260 ? -24.782 15.739 31.585 1.00 80.62 260 THR A CA 1
ATOM 2035 C C . THR A 1 260 ? -24.290 14.454 32.254 1.00 80.62 260 THR A C 1
ATOM 2037 O O . THR A 1 260 ? -23.498 13.708 31.668 1.00 80.62 260 THR A O 1
ATOM 2040 N N . GLU A 1 261 ? -24.721 14.217 33.487 1.00 79.56 261 GLU A N 1
ATOM 2041 C CA . GLU A 1 261 ? -24.373 13.028 34.262 1.00 79.56 261 GLU A CA 1
ATOM 2042 C C . GLU A 1 261 ? -25.090 11.789 33.700 1.00 79.56 261 GLU A C 1
ATOM 2044 O O . GLU A 1 261 ? -26.305 11.806 33.486 1.00 79.56 261 GLU A O 1
ATOM 2049 N N . ILE A 1 262 ? -24.318 10.730 33.429 1.00 77.94 262 ILE A N 1
ATOM 2050 C CA . ILE A 1 262 ? -24.777 9.466 32.840 1.00 77.94 262 ILE A CA 1
ATOM 2051 C C . ILE A 1 262 ? -24.148 8.300 33.631 1.00 77.94 262 ILE A C 1
ATOM 2053 O O . ILE A 1 262 ? -22.925 8.308 33.795 1.00 77.94 262 ILE A O 1
ATOM 2057 N N . PRO A 1 263 ? -24.921 7.280 34.061 1.00 80.38 263 PRO A N 1
ATOM 2058 C CA . PRO A 1 263 ? -26.376 7.164 33.919 1.00 80.38 263 PRO A CA 1
ATOM 2059 C C . PRO A 1 263 ? -27.111 8.283 34.670 1.00 80.38 263 PRO A C 1
ATOM 2061 O O . PRO A 1 263 ? -26.604 8.797 35.665 1.00 80.38 263 PRO A O 1
ATOM 2064 N N . HIS A 1 264 ? -28.283 8.689 34.169 1.00 81.38 264 HIS A N 1
ATOM 2065 C CA . HIS A 1 264 ? -29.108 9.671 34.873 1.00 81.38 264 HIS A CA 1
ATOM 2066 C C . HIS A 1 264 ? -29.409 9.167 36.288 1.00 81.38 264 HIS A C 1
ATOM 2068 O O . HIS A 1 264 ? -29.662 7.977 36.492 1.00 81.38 264 HIS A O 1
ATOM 2074 N N . LYS A 1 265 ? -29.352 10.070 37.270 1.00 81.19 265 LYS A N 1
ATOM 2075 C CA . LYS A 1 265 ? -29.590 9.734 38.676 1.00 81.19 265 LYS A CA 1
ATOM 2076 C C . LYS A 1 265 ? -31.004 9.164 38.882 1.00 81.19 265 LYS A C 1
ATOM 2078 O O . LYS A 1 265 ? -31.935 9.572 38.189 1.00 81.19 265 LYS A O 1
ATOM 2083 N N . PRO A 1 266 ? -31.205 8.261 39.856 1.00 79.50 266 PRO A N 1
ATOM 2084 C CA . PRO A 1 266 ? -32.549 7.890 40.292 1.00 79.50 266 PRO A CA 1
ATOM 2085 C C . PRO A 1 266 ? -33.355 9.136 40.691 1.00 79.50 266 PRO A C 1
ATOM 2087 O O . PRO A 1 266 ? -32.824 10.014 41.368 1.00 79.50 266 PRO A O 1
ATOM 2090 N N . GLY A 1 267 ? -34.613 9.225 40.251 1.00 76.75 267 GLY A N 1
ATOM 2091 C CA . GLY A 1 267 ? -35.461 10.406 40.478 1.00 76.75 267 GLY A CA 1
ATOM 2092 C C . GLY A 1 267 ? -35.163 11.599 39.562 1.00 76.75 267 GLY A C 1
ATOM 2093 O O . GLY A 1 267 ? -35.623 12.702 39.830 1.00 76.75 267 GLY A O 1
ATOM 2094 N N . TRP A 1 268 ? -34.383 11.403 38.494 1.00 80.00 268 TRP A N 1
ATOM 2095 C CA . TRP A 1 268 ? -34.113 12.441 37.503 1.00 80.00 268 TRP A CA 1
ATOM 2096 C C . TRP A 1 268 ? -35.395 12.925 36.814 1.00 80.00 268 TRP A C 1
ATOM 2098 O O . TRP A 1 268 ? -36.117 12.138 36.198 1.00 80.00 268 TRP A O 1
ATOM 2108 N N . GLU A 1 269 ? -35.654 14.231 36.886 1.00 77.38 269 GLU A N 1
ATOM 2109 C CA . GLU A 1 269 ? -36.810 14.842 36.236 1.00 77.38 269 GLU A CA 1
ATOM 2110 C C . GLU A 1 269 ? -36.533 15.146 34.763 1.00 77.38 269 GLU A C 1
ATOM 2112 O O . GLU A 1 269 ? -35.801 16.072 34.409 1.00 77.38 269 GLU A O 1
ATOM 2117 N N . HIS A 1 270 ? -37.158 14.348 33.899 1.00 79.12 270 HIS A N 1
ATOM 2118 C CA . HIS A 1 270 ? -36.987 14.420 32.452 1.00 79.12 270 HIS A CA 1
ATOM 2119 C C . HIS A 1 270 ? -37.538 15.712 31.834 1.00 79.12 270 HIS A C 1
ATOM 2121 O O . HIS A 1 270 ? -36.864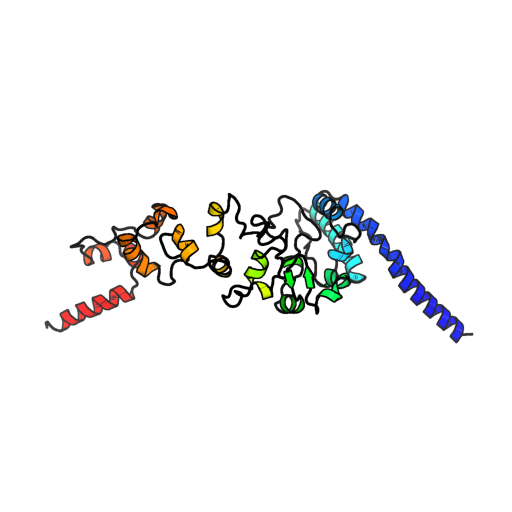 16.335 31.015 1.00 79.12 270 HIS A O 1
ATOM 2127 N N . GLY A 1 271 ? -38.752 16.122 32.222 1.00 76.62 271 GLY A N 1
ATOM 2128 C CA . GLY A 1 271 ? -39.495 17.188 31.540 1.00 76.62 271 GLY A CA 1
ATOM 2129 C C . GLY A 1 271 ? -38.830 18.562 31.632 1.00 76.62 271 GLY A C 1
ATOM 2130 O O . GLY A 1 271 ? -38.622 19.219 30.616 1.00 76.62 271 GLY A O 1
ATOM 2131 N N . THR A 1 272 ? -38.438 18.979 32.836 1.00 77.88 272 THR A N 1
ATOM 2132 C CA . THR A 1 272 ? -37.812 20.290 33.078 1.00 77.88 272 THR A CA 1
ATOM 2133 C C . THR A 1 272 ? -36.474 20.421 32.349 1.00 77.88 272 THR A C 1
ATOM 2135 O O . THR A 1 272 ? -36.218 21.417 31.675 1.00 77.88 272 THR A O 1
ATOM 2138 N N . GLN A 1 273 ? -35.647 19.374 32.379 1.00 76.50 273 GLN A N 1
ATOM 2139 C CA . GLN A 1 273 ? -34.333 19.391 31.735 1.00 76.50 273 GLN A CA 1
ATOM 2140 C C . GLN A 1 273 ? -34.394 19.263 30.209 1.00 76.50 273 GLN A C 1
ATOM 2142 O O . GLN A 1 273 ? -33.566 19.859 29.517 1.00 76.50 273 GLN A O 1
ATOM 2147 N N . ALA A 1 274 ? -35.368 18.518 29.676 1.00 74.94 274 ALA A N 1
ATOM 2148 C CA . ALA A 1 274 ? -35.579 18.411 28.235 1.00 74.94 274 ALA A CA 1
ATOM 2149 C C . ALA A 1 274 ? -36.023 19.749 27.620 1.00 74.94 274 ALA A C 1
ATOM 2151 O O . ALA A 1 274 ? -35.620 20.060 26.501 1.00 74.94 274 ALA A O 1
ATOM 2152 N N . ILE A 1 275 ? -36.797 20.557 28.354 1.00 77.00 275 ILE A N 1
ATOM 2153 C CA . ILE A 1 275 ? -37.219 21.897 27.918 1.00 77.00 275 ILE A CA 1
ATOM 2154 C C . ILE A 1 275 ? -36.033 22.867 27.920 1.00 77.00 275 ILE A C 1
ATOM 2156 O O . ILE A 1 275 ? -35.805 23.564 26.934 1.00 77.00 275 ILE A O 1
ATOM 2160 N N . GLU A 1 276 ? -35.252 22.898 29.001 1.00 77.50 276 GLU A N 1
ATOM 2161 C CA . GLU A 1 276 ? -34.160 23.867 29.147 1.00 77.50 276 GLU A CA 1
ATOM 2162 C C . GLU A 1 276 ? -32.929 23.545 28.289 1.00 77.50 276 GLU A C 1
ATOM 2164 O O . GLU A 1 276 ? -32.213 24.453 27.869 1.00 77.50 276 GLU A O 1
ATOM 2169 N N . LYS A 1 277 ? -32.630 22.257 28.064 1.00 81.31 277 LYS A N 1
ATOM 2170 C CA . LYS A 1 277 ? -31.358 21.808 27.467 1.00 81.31 277 LYS A CA 1
ATOM 2171 C C . LYS A 1 277 ? -31.541 20.708 26.420 1.00 81.31 277 LYS A C 1
ATOM 2173 O O . LYS A 1 277 ? -30.726 19.784 26.342 1.00 81.31 277 LYS A O 1
ATOM 2178 N N . ARG A 1 278 ? -32.574 20.825 25.577 1.00 82.31 278 ARG A N 1
ATOM 2179 C CA . ARG A 1 278 ? -32.906 19.852 24.516 1.00 82.31 278 ARG A CA 1
ATOM 2180 C C . ARG A 1 278 ? -31.707 19.436 23.658 1.00 82.31 278 ARG A C 1
ATOM 2182 O O . ARG A 1 278 ? -31.491 18.254 23.420 1.00 82.31 278 ARG A O 1
ATOM 2189 N N . GLU A 1 279 ? -30.866 20.395 23.281 1.00 83.56 279 GLU A N 1
ATOM 2190 C CA . GLU A 1 279 ? -29.666 20.163 22.464 1.00 83.56 279 GLU A CA 1
ATOM 2191 C C . GLU A 1 279 ? -28.643 19.190 23.086 1.00 83.56 279 GLU A C 1
ATOM 2193 O O . GLU A 1 279 ? -27.800 18.626 22.385 1.00 83.56 279 GLU A O 1
ATOM 2198 N N . ILE A 1 280 ? -28.670 18.996 24.409 1.00 84.06 280 ILE A N 1
ATOM 2199 C CA . ILE A 1 280 ? -27.842 18.001 25.098 1.00 84.06 280 ILE A CA 1
ATOM 2200 C C . ILE A 1 280 ? -28.478 16.615 24.970 1.00 84.06 280 ILE A C 1
ATOM 2202 O O . ILE A 1 280 ? -27.759 15.636 24.766 1.00 84.06 280 ILE A O 1
ATOM 2206 N N . CYS A 1 281 ? -29.806 16.536 25.055 1.00 81.12 281 CYS A N 1
ATOM 2207 C CA . CYS A 1 281 ? -30.578 15.302 24.932 1.00 81.12 281 CYS A CA 1
ATOM 2208 C C . CYS A 1 281 ? -30.459 14.705 23.522 1.00 81.12 281 CYS A C 1
ATOM 2210 O O . CYS A 1 281 ? -30.227 13.501 23.388 1.00 81.12 281 CYS A O 1
ATOM 2212 N N . ASP A 1 282 ? -30.491 15.551 22.489 1.00 82.69 282 ASP A N 1
ATOM 2213 C CA . ASP A 1 282 ? -30.418 15.149 21.074 1.00 82.69 282 ASP A CA 1
ATOM 2214 C C . ASP A 1 282 ? -29.069 14.502 20.688 1.00 82.69 282 ASP A C 1
ATOM 2216 O O . ASP A 1 282 ? -28.918 13.883 19.633 1.00 82.69 282 ASP A O 1
ATOM 2220 N N . ARG A 1 283 ? -28.052 14.604 21.557 1.00 80.00 283 ARG A N 1
ATOM 2221 C CA . ARG A 1 283 ? -26.744 13.945 21.370 1.00 80.00 283 ARG A CA 1
ATOM 2222 C C . ARG A 1 283 ? -26.801 12.436 21.591 1.00 80.00 283 ARG A C 1
ATOM 2224 O O . ARG A 1 283 ? -25.903 11.730 21.130 1.00 80.00 283 ARG A O 1
ATOM 2231 N N . CYS A 1 284 ? -27.817 11.967 22.313 1.00 77.44 284 CYS A N 1
ATOM 2232 C CA . CYS A 1 284 ? -28.009 10.563 22.673 1.00 77.44 284 CYS A CA 1
ATOM 2233 C C . CYS A 1 284 ? -29.388 10.032 22.249 1.00 77.44 284 CYS A C 1
ATOM 2235 O O . CYS A 1 284 ? -29.511 8.844 21.952 1.00 77.44 284 CYS A O 1
ATOM 2237 N N . HIS A 1 285 ? -30.407 10.893 22.206 1.00 79.56 285 HIS A N 1
ATOM 2238 C CA . HIS A 1 285 ? -31.777 10.565 21.823 1.00 79.56 285 HIS A CA 1
ATOM 2239 C C . HIS A 1 285 ? -32.113 11.149 20.452 1.00 79.56 285 HIS A C 1
ATOM 2241 O O . HIS A 1 285 ? -31.667 12.231 20.096 1.00 79.56 285 HIS A O 1
ATOM 2247 N N . THR A 1 286 ? -32.909 10.426 19.672 1.00 82.12 286 THR A N 1
ATOM 2248 C CA . THR A 1 286 ? -33.469 10.932 18.412 1.00 82.12 286 THR A CA 1
ATOM 2249 C C . THR A 1 286 ? -34.870 11.488 18.645 1.00 82.12 286 THR A C 1
ATOM 2251 O O . THR A 1 286 ? -35.553 11.052 19.570 1.00 82.12 286 THR A O 1
ATOM 2254 N N . ASP A 1 287 ? -35.359 12.353 17.753 1.00 81.56 287 ASP A N 1
ATOM 2255 C CA . ASP A 1 287 ? -36.744 12.852 17.812 1.00 81.56 287 ASP A CA 1
ATOM 2256 C C . ASP A 1 287 ? -37.783 11.723 17.861 1.00 81.56 287 ASP A C 1
ATOM 2258 O O . ASP A 1 287 ? -38.834 11.860 18.487 1.00 81.56 287 ASP A O 1
ATOM 2262 N N . LYS A 1 288 ? -37.484 10.579 17.231 1.00 82.06 288 LYS A N 1
ATOM 2263 C CA . LYS A 1 288 ? -38.340 9.395 17.309 1.00 82.06 288 LYS A CA 1
ATOM 2264 C C . LYS A 1 288 ? -38.454 8.872 18.744 1.00 82.06 288 LYS A C 1
ATOM 2266 O O . LYS A 1 288 ? -39.544 8.506 19.156 1.00 82.06 288 LYS A O 1
ATOM 2271 N N . ASN A 1 289 ? -37.364 8.878 19.512 1.00 79.00 289 ASN A N 1
ATOM 2272 C CA . ASN A 1 289 ? -37.391 8.447 20.910 1.00 79.00 289 ASN A CA 1
ATOM 2273 C C . ASN A 1 289 ? -38.278 9.349 21.775 1.00 79.00 289 ASN A C 1
ATOM 2275 O O . ASN A 1 289 ? -38.943 8.843 22.673 1.00 79.00 289 ASN A O 1
ATOM 2279 N N . CYS A 1 290 ? -38.310 10.654 21.488 1.00 77.56 290 CYS A N 1
ATOM 2280 C CA . CYS A 1 290 ? -39.200 11.593 22.168 1.00 77.56 290 CYS A CA 1
ATOM 2281 C C . CYS A 1 290 ? -40.665 11.308 21.805 1.00 77.56 290 CYS A C 1
ATOM 2283 O O . CYS A 1 290 ? -41.492 11.111 22.691 1.00 77.56 290 CYS A O 1
ATOM 2285 N N . LYS A 1 291 ? -40.973 11.206 20.506 1.00 80.75 291 LYS A N 1
ATOM 2286 C CA . LYS A 1 291 ? -42.340 10.946 20.021 1.00 80.75 291 LYS A CA 1
ATOM 2287 C C . LYS A 1 291 ? -42.908 9.632 20.540 1.00 80.75 291 LYS A C 1
ATOM 2289 O O . LYS A 1 291 ? -44.002 9.626 21.080 1.00 80.75 291 LYS A O 1
ATOM 2294 N N . ASP A 1 292 ? -42.136 8.548 20.472 1.00 79.56 292 ASP A N 1
ATOM 2295 C CA . ASP A 1 292 ? -42.609 7.215 20.862 1.00 79.56 292 ASP A CA 1
ATOM 2296 C C . ASP A 1 292 ? -43.133 7.177 22.316 1.00 79.56 292 ASP A C 1
ATOM 2298 O O . ASP A 1 292 ? -44.080 6.447 22.602 1.00 79.56 292 ASP A O 1
ATOM 2302 N N . CYS A 1 293 ? -42.555 7.972 23.226 1.00 68.62 293 CYS A N 1
ATOM 2303 C CA . CYS A 1 293 ? -43.003 8.063 24.619 1.00 68.62 293 CYS A CA 1
ATOM 2304 C C . CYS A 1 293 ? -44.108 9.118 24.822 1.00 68.62 293 CYS A C 1
ATOM 2306 O O . CYS A 1 293 ? -45.096 8.849 25.504 1.00 68.62 293 CYS A O 1
ATOM 2308 N N . HIS A 1 294 ? -43.987 10.299 24.208 1.00 77.56 294 HIS A N 1
ATOM 2309 C CA . HIS A 1 294 ? -45.002 11.356 24.321 1.00 77.56 294 HIS A CA 1
ATOM 2310 C C . HIS A 1 294 ? -46.343 10.942 23.700 1.00 77.56 294 HIS A C 1
ATOM 2312 O O . HIS A 1 294 ? -47.382 11.150 24.316 1.00 77.56 294 HIS A O 1
ATOM 2318 N N . ASP A 1 295 ? -46.324 10.218 22.579 1.00 77.50 295 ASP A N 1
ATOM 2319 C CA . ASP A 1 295 ? -47.527 9.661 21.955 1.00 77.50 295 ASP A CA 1
ATOM 2320 C C . ASP A 1 295 ? -48.230 8.637 22.871 1.00 77.50 295 ASP A C 1
ATOM 2322 O O . ASP A 1 295 ? -49.432 8.404 22.752 1.00 77.50 295 ASP A O 1
ATOM 2326 N N . LEU A 1 296 ? -47.504 7.962 23.774 1.00 63.97 296 LEU A N 1
ATOM 2327 C CA . LEU A 1 296 ? -48.099 7.072 24.784 1.00 63.97 296 LEU A CA 1
ATOM 2328 C C . LEU A 1 296 ? -48.746 7.867 25.927 1.00 63.97 296 LEU A C 1
ATOM 2330 O O . LEU A 1 296 ? -49.830 7.505 26.3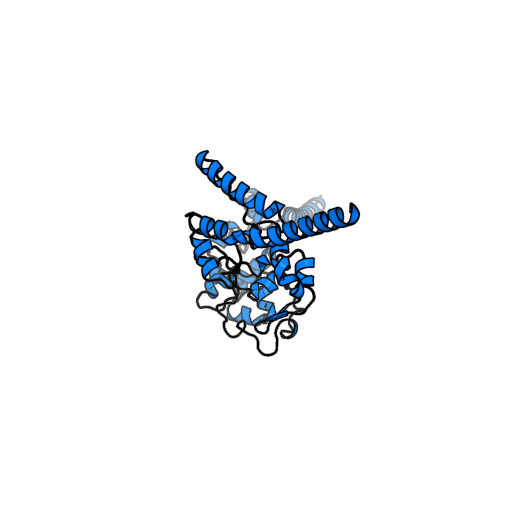75 1.00 63.97 296 LEU A O 1
ATOM 2334 N N . HIS A 1 297 ? -48.121 8.958 26.372 1.00 62.56 297 HIS A N 1
ATOM 2335 C CA . HIS A 1 297 ? -48.668 9.820 27.424 1.00 62.56 297 HIS A CA 1
ATOM 2336 C C . HIS A 1 297 ? -49.885 10.631 26.954 1.00 62.56 297 HIS A C 1
ATOM 2338 O O . HIS A 1 297 ? -50.873 10.715 27.683 1.00 62.56 297 HIS A O 1
ATOM 2344 N N . ASP A 1 298 ? -49.856 11.163 25.732 1.00 59.44 298 ASP A N 1
ATOM 2345 C CA . ASP A 1 298 ? -50.958 11.955 25.172 1.00 59.44 298 ASP A CA 1
ATOM 2346 C C . ASP A 1 298 ? -52.223 11.107 24.969 1.00 59.44 298 ASP A C 1
ATOM 2348 O O . ASP A 1 298 ? -53.340 11.584 25.169 1.00 59.44 298 ASP A O 1
ATOM 2352 N N . ARG A 1 299 ? -52.068 9.807 24.682 1.00 52.53 299 ARG A N 1
ATOM 2353 C CA . ARG A 1 299 ? -53.193 8.858 24.635 1.00 52.53 299 ARG A CA 1
ATOM 2354 C C . ARG A 1 299 ? -53.884 8.679 25.990 1.00 52.53 299 ARG A C 1
ATOM 2356 O O . ARG A 1 299 ? -55.105 8.580 26.025 1.00 52.53 299 ARG A O 1
ATOM 2363 N N . HIS A 1 300 ? -53.151 8.737 27.103 1.00 47.78 300 HIS A N 1
ATOM 2364 C CA . HIS A 1 300 ? -53.742 8.676 28.446 1.00 47.78 300 HIS A CA 1
ATOM 2365 C C . HIS A 1 300 ? -54.446 9.973 28.883 1.00 47.78 300 HIS A C 1
ATOM 2367 O O . HIS A 1 300 ? -55.228 9.945 29.835 1.00 47.78 300 HIS A O 1
ATOM 2373 N N . LEU A 1 301 ? -54.194 11.105 28.214 1.00 48.56 301 LEU A N 1
ATOM 2374 C CA . LEU A 1 301 ? -54.930 12.355 28.443 1.00 48.56 301 LEU A CA 1
ATOM 2375 C C . LEU A 1 301 ? -56.291 12.365 27.732 1.00 48.56 301 LEU A C 1
ATOM 2377 O O . LEU A 1 301 ? -57.214 13.020 28.209 1.00 48.56 301 LEU A O 1
ATOM 2381 N N . LEU A 1 302 ? -56.431 11.612 26.637 1.00 46.84 302 LEU A N 1
ATOM 2382 C CA . LEU A 1 302 ? -57.678 11.494 25.874 1.00 46.84 302 LEU A CA 1
ATOM 2383 C C . LEU A 1 302 ? -58.666 10.475 26.468 1.00 46.84 302 LEU A C 1
ATOM 2385 O O . LEU A 1 302 ? -59.859 10.587 26.225 1.00 46.84 302 LEU A O 1
ATOM 2389 N N . GLU A 1 303 ? -58.201 9.515 27.272 1.00 44.91 303 GLU A N 1
ATOM 2390 C CA . GLU A 1 303 ? -59.054 8.509 27.939 1.00 44.91 303 GLU A CA 1
ATOM 2391 C C . GLU A 1 303 ? -59.603 8.965 29.309 1.00 44.91 303 GLU A C 1
ATOM 2393 O O . GLU A 1 303 ? -60.311 8.212 29.976 1.00 44.91 303 GLU A O 1
ATOM 2398 N N . LYS A 1 304 ? -59.263 10.182 29.760 1.00 43.94 304 LYS A N 1
ATOM 2399 C CA . LYS A 1 304 ? -59.718 10.768 31.039 1.00 43.94 304 LYS A CA 1
ATOM 2400 C C . LYS A 1 304 ? -60.758 11.894 30.891 1.00 43.94 304 LYS A C 1
ATOM 2402 O O . LYS A 1 304 ? -61.048 12.560 31.886 1.00 43.94 304 LYS A O 1
ATOM 2407 N N . GLN A 1 305 ? -61.296 12.110 29.690 1.00 38.69 305 GLN A N 1
ATOM 2408 C CA . GLN A 1 305 ? -62.471 12.959 29.430 1.00 38.69 305 GLN A CA 1
ATOM 2409 C C . GLN A 1 305 ? -63.693 12.086 29.155 1.00 38.69 305 GLN A C 1
ATOM 2411 O O . GLN A 1 305 ? -64.799 12.524 29.539 1.00 38.69 305 GLN A O 1
#

Secondary structure (DSSP, 8-state):
-HHHHHHHHHHHHHHHHHHHHHHGGGHHHHHHHHHHSTTTHHHHHHHHTSTTTTS-HHHHHS-SSHHHHHHHHHHHHHHHHHHHTT----------HHHHHHHHGGGTTSEEEETTEEEEHHHHHHTT--HHHHHTTSS---TTS--TTSS--HHHHHTT--SGGG--GGGTB-SS--STTT-GGGSGGG--STTHHHHTTTS-HHHHTTTS-THHHHTT-SS-SSPPTTHHHHHHHHHHHT--GGGTS-HHHHHHH--S-SSPPTT--HHHHHHH-HHHHTTT--HHHHHHHHHHHHHHHHTT-